Protein AF-0000000081570682 (afdb_homodimer)

Structure (mmCIF, N/CA/C/O backbone):
data_AF-0000000081570682-model_v1
#
loop_
_entity.id
_entity.type
_entity.pdbx_description
1 polymer 'Large ribosomal subunit protein uL4m'
#
loop_
_atom_site.group_PDB
_atom_site.id
_atom_site.type_symbol
_atom_site.label_atom_id
_atom_site.label_alt_id
_atom_site.label_comp_id
_atom_site.label_asym_id
_atom_site.label_entity_id
_atom_site.label_seq_id
_atom_site.pdbx_PDB_ins_code
_atom_site.Cartn_x
_atom_site.Cartn_y
_atom_site.Cartn_z
_atom_site.occupancy
_atom_site.B_iso_or_equiv
_atom_site.auth_seq_id
_atom_site.auth_comp_id
_atom_site.auth_asym_id
_atom_site.auth_atom_id
_atom_site.pdbx_PDB_model_num
ATOM 1 N N . MET A 1 1 ? -13.727 7.586 -4.469 1 75.88 1 MET A N 1
ATOM 2 C CA . MET A 1 1 ? -13.086 6.809 -3.408 1 75.88 1 MET A CA 1
ATOM 3 C C . MET A 1 1 ? -12.898 5.359 -3.838 1 75.88 1 MET A C 1
ATOM 5 O O . MET A 1 1 ? -13.797 4.762 -4.438 1 75.88 1 MET A O 1
ATOM 9 N N . SER A 1 2 ? -11.609 4.938 -3.736 1 90.25 2 SER A N 1
ATOM 10 C CA . SER A 1 2 ? -11.328 3.535 -4.027 1 90.25 2 SER A CA 1
ATOM 11 C C . SER A 1 2 ? -10.945 2.777 -2.76 1 90.25 2 SER A C 1
ATOM 13 O O . SER A 1 2 ? -10.727 3.383 -1.708 1 90.25 2 SER A O 1
ATOM 15 N N . ASN A 1 3 ? -11.141 1.385 -2.809 1 93.25 3 ASN A N 1
ATOM 16 C CA . ASN A 1 3 ? -10.758 0.533 -1.688 1 93.25 3 ASN A CA 1
ATOM 17 C C . ASN A 1 3 ? -9.758 -0.536 -2.115 1 93.25 3 ASN A C 1
ATOM 19 O O . ASN A 1 3 ? -9.828 -1.048 -3.234 1 93.25 3 ASN A O 1
ATOM 23 N N . ILE A 1 4 ? -8.883 -0.739 -1.208 1 96.88 4 ILE A N 1
ATOM 24 C CA . ILE A 1 4 ? -8.023 -1.911 -1.312 1 96.88 4 ILE A CA 1
ATOM 25 C C . ILE A 1 4 ? -8.398 -2.924 -0.232 1 96.88 4 ILE A C 1
ATOM 27 O O . ILE A 1 4 ? -8.312 -2.627 0.962 1 96.88 4 ILE A O 1
ATOM 31 N N . GLN A 1 5 ? -8.852 -4.078 -0.673 1 97.5 5 GLN A N 1
ATOM 32 C CA . GLN A 1 5 ? -9.133 -5.164 0.261 1 97.5 5 GLN A CA 1
ATOM 33 C C . GLN A 1 5 ? -7.848 -5.891 0.657 1 97.5 5 GLN A C 1
ATOM 35 O O . GLN A 1 5 ? -7.035 -6.242 -0.203 1 97.5 5 GLN A O 1
ATOM 40 N N . LEU A 1 6 ? -7.621 -6.039 1.95 1 98.19 6 LEU A N 1
ATOM 41 C CA . LEU A 1 6 ? -6.441 -6.723 2.477 1 98.19 6 LEU A CA 1
ATOM 42 C C . LEU A 1 6 ? -6.84 -7.988 3.229 1 98.19 6 LEU A C 1
ATOM 44 O O . LEU A 1 6 ? -7.684 -7.941 4.129 1 98.19 6 LEU A O 1
ATOM 48 N N . MET A 1 7 ? -6.273 -9.062 2.807 1 98.19 7 MET A N 1
ATOM 49 C CA . MET A 1 7 ? -6.508 -10.328 3.49 1 98.19 7 MET A CA 1
ATOM 50 C C . MET A 1 7 ? -5.188 -11 3.859 1 98.19 7 MET A C 1
ATOM 52 O O . MET A 1 7 ? -4.238 -10.984 3.072 1 98.19 7 MET A O 1
ATOM 56 N N . VAL A 1 8 ? -5.148 -11.633 5.066 1 98.56 8 VAL A N 1
ATOM 57 C CA . VAL A 1 8 ? -3.971 -12.367 5.523 1 98.56 8 VAL A CA 1
ATOM 58 C C . VAL A 1 8 ? -4.359 -13.805 5.852 1 98.56 8 VAL A C 1
ATOM 60 O O . VAL A 1 8 ? -5.316 -14.047 6.59 1 98.56 8 VAL A O 1
ATOM 63 N N . PHE A 1 9 ? -3.594 -14.711 5.27 1 98.31 9 PHE A N 1
ATOM 64 C CA . PHE A 1 9 ? -3.789 -16.141 5.52 1 98.31 9 PHE A CA 1
ATOM 65 C C . PHE A 1 9 ? -2.533 -16.75 6.121 1 98.31 9 PHE A C 1
ATOM 67 O O . PHE A 1 9 ? -1.443 -16.188 6.016 1 98.31 9 PHE A O 1
ATOM 74 N N . GLU A 1 10 ? -2.717 -17.859 6.758 1 98.31 10 GLU A N 1
ATOM 75 C CA . GLU A 1 10 ? -1.558 -18.562 7.305 1 98.31 10 GLU A CA 1
ATOM 76 C C . GLU A 1 10 ? -0.524 -18.844 6.215 1 98.31 10 GLU A C 1
ATOM 78 O O . GLU A 1 10 ? 0.672 -18.641 6.418 1 98.31 10 GLU A O 1
ATOM 83 N N . ASP A 1 11 ? -1 -19.344 5.145 1 98.25 11 ASP A N 1
ATOM 84 C CA . ASP A 1 11 ? -0.179 -19.578 3.961 1 98.25 11 ASP A CA 1
ATOM 85 C C . ASP A 1 11 ? -1.001 -19.406 2.684 1 98.25 11 ASP A C 1
ATOM 87 O O . ASP A 1 11 ? -2.215 -19.203 2.742 1 98.25 11 ASP A O 1
ATOM 91 N N . LEU A 1 12 ? -0.323 -19.547 1.497 1 98.5 12 LEU A N 1
ATOM 92 C CA . LEU A 1 12 ? -0.994 -19.438 0.206 1 98.5 12 LEU A CA 1
ATOM 93 C C . LEU A 1 12 ? -0.838 -20.719 -0.603 1 98.5 12 LEU A C 1
ATOM 95 O O . LEU A 1 12 ? -0.718 -20.672 -1.829 1 98.5 12 LEU A O 1
ATOM 99 N N . GLU A 1 13 ? -0.846 -21.719 0.076 1 97.94 13 GLU A N 1
ATOM 100 C CA . GLU A 1 13 ? -0.697 -23.016 -0.595 1 97.94 13 GLU A CA 1
ATOM 101 C C . GLU A 1 13 ? -1.915 -23.328 -1.458 1 97.94 13 GLU A C 1
ATOM 103 O O . GLU A 1 13 ? -3.047 -23.016 -1.083 1 97.94 13 GLU A O 1
ATOM 108 N N . VAL A 1 14 ? -1.638 -23.984 -2.576 1 98.25 14 VAL A N 1
ATOM 109 C CA . VAL A 1 14 ? -2.684 -24.5 -3.459 1 98.25 14 VAL A CA 1
ATOM 110 C C . VAL A 1 14 ? -2.51 -26 -3.652 1 98.25 14 VAL A C 1
ATOM 112 O O . VAL A 1 14 ? -1.399 -26.531 -3.541 1 98.25 14 VAL A O 1
ATOM 115 N N . PRO A 1 15 ? -3.654 -26.656 -3.957 1 97.81 15 PRO A N 1
ATOM 116 C CA . PRO A 1 15 ? -3.576 -28.109 -4.047 1 97.81 15 PRO A CA 1
ATOM 117 C C . PRO A 1 15 ? -2.793 -28.594 -5.27 1 97.81 15 PRO A C 1
ATOM 119 O O . PRO A 1 15 ? -2.244 -29.688 -5.266 1 97.81 15 PRO A O 1
ATOM 122 N N . SER A 1 16 ? -2.801 -27.844 -6.34 1 98.31 16 SER A N 1
ATOM 123 C CA . SER A 1 16 ? -2.076 -28.141 -7.566 1 98.31 16 SER A CA 1
ATOM 124 C C . SER A 1 16 ? -1.79 -26.875 -8.367 1 98.31 16 SER A C 1
ATOM 126 O O . SER A 1 16 ? -2.205 -25.781 -7.98 1 98.31 16 SER A O 1
ATOM 128 N N . HIS A 1 17 ? -1.05 -27.062 -9.492 1 98.25 17 HIS A N 1
ATOM 129 C CA . HIS A 1 17 ? -0.645 -25.938 -10.328 1 98.25 17 HIS A CA 1
ATOM 130 C C . HIS A 1 17 ? -1.761 -25.531 -11.289 1 98.25 17 HIS A C 1
ATOM 132 O O . HIS A 1 17 ? -1.547 -24.719 -12.188 1 98.25 17 HIS A O 1
ATOM 138 N N . LYS A 1 18 ? -2.904 -26.047 -11.047 1 98.31 18 LYS A N 1
ATOM 139 C CA . LYS A 1 18 ? -4.02 -25.781 -11.953 1 98.31 18 LYS A CA 1
ATOM 140 C C . LYS A 1 18 ? -4.551 -24.359 -11.75 1 98.31 18 LYS A C 1
ATOM 142 O O . LYS A 1 18 ? -4.848 -23.969 -10.617 1 98.31 18 LYS A O 1
ATOM 147 N N . THR A 1 19 ? -4.785 -23.672 -12.883 1 98.31 19 THR A N 1
ATOM 148 C CA . THR A 1 19 ? -5.254 -22.281 -12.852 1 98.31 19 THR A CA 1
ATOM 149 C C . THR A 1 19 ? -6.656 -22.203 -12.25 1 98.31 19 THR A C 1
ATOM 151 O O . THR A 1 19 ? -7.016 -21.188 -11.641 1 98.31 19 THR A O 1
ATOM 154 N N . LYS A 1 20 ? -7.391 -23.266 -12.328 1 98.19 20 LYS A N 1
ATOM 155 C CA . LYS A 1 20 ? -8.758 -23.266 -11.82 1 98.19 20 LYS A CA 1
ATOM 156 C C . LYS A 1 20 ? -8.789 -23.031 -10.312 1 98.19 20 LYS A C 1
ATOM 158 O O . LYS A 1 20 ? -9.75 -22.453 -9.789 1 98.19 20 LYS A O 1
ATOM 163 N N . ASN A 1 21 ? -7.746 -23.547 -9.562 1 98.06 21 ASN A N 1
ATOM 164 C CA . ASN A 1 21 ? -7.656 -23.312 -8.125 1 98.06 21 ASN A CA 1
ATOM 165 C C . ASN A 1 21 ? -7.648 -21.812 -7.801 1 98.06 21 ASN A C 1
ATOM 167 O O . ASN A 1 21 ? -8.289 -21.391 -6.844 1 98.06 21 ASN A O 1
ATOM 171 N N . ILE A 1 22 ? -6.977 -21.016 -8.641 1 98.56 22 ILE A N 1
ATOM 172 C CA . ILE A 1 22 ? -6.871 -19.578 -8.438 1 98.56 22 ILE A CA 1
ATOM 173 C C . ILE A 1 22 ? -8.172 -18.891 -8.867 1 98.56 22 ILE A C 1
ATOM 175 O O . ILE A 1 22 ? -8.711 -18.062 -8.141 1 98.56 22 ILE A O 1
ATOM 179 N N . VAL A 1 23 ? -8.688 -19.297 -9.992 1 98.19 23 VAL A N 1
ATOM 180 C CA . VAL A 1 23 ? -9.914 -18.703 -10.523 1 98.19 23 VAL A CA 1
ATOM 181 C C . VAL A 1 23 ? -11.062 -18.906 -9.539 1 98.19 23 VAL A C 1
ATOM 183 O O . VAL A 1 23 ? -11.82 -17.984 -9.258 1 98.19 23 VAL A O 1
ATOM 186 N N . ASN A 1 24 ? -11.133 -20.141 -9.008 1 97.62 24 ASN A N 1
ATOM 187 C CA . ASN A 1 24 ? -12.164 -20.438 -8.023 1 97.62 24 ASN A CA 1
ATOM 188 C C . ASN A 1 24 ? -12.023 -19.547 -6.781 1 97.62 24 ASN A C 1
ATOM 190 O O . ASN A 1 24 ? -13.016 -19.078 -6.238 1 97.62 24 ASN A O 1
ATOM 194 N N . TYR A 1 25 ? -10.828 -19.359 -6.289 1 97.44 25 TYR A N 1
ATOM 195 C CA . TYR A 1 25 ? -10.555 -18.516 -5.133 1 97.44 25 TYR A CA 1
ATOM 196 C C . TYR A 1 25 ? -10.992 -17.078 -5.395 1 97.44 25 TYR A C 1
ATOM 198 O O . TYR A 1 25 ? -11.703 -16.469 -4.586 1 97.44 25 TYR A O 1
ATOM 206 N N . VAL A 1 26 ? -10.609 -16.516 -6.578 1 97.62 26 VAL A N 1
ATOM 207 C CA . VAL A 1 26 ? -10.93 -15.133 -6.941 1 97.62 26 VAL A CA 1
ATOM 208 C C . VAL A 1 26 ? -12.438 -14.945 -7.008 1 97.62 26 VAL A C 1
ATOM 210 O O . VAL A 1 26 ? -12.969 -13.938 -6.531 1 97.62 26 VAL A O 1
ATOM 213 N N . ASN A 1 27 ? -13.102 -15.961 -7.527 1 96.81 27 ASN A N 1
ATOM 214 C CA . ASN A 1 27 ? -14.555 -15.898 -7.68 1 96.81 27 ASN A CA 1
ATOM 215 C C . ASN A 1 27 ? -15.258 -15.82 -6.328 1 96.81 27 ASN A C 1
ATOM 217 O O . ASN A 1 27 ? -16.406 -15.383 -6.246 1 96.81 27 ASN A O 1
ATOM 221 N N . GLN A 1 28 ? -14.594 -16.234 -5.289 1 96 28 GLN A N 1
ATOM 222 C CA . GLN A 1 28 ? -15.172 -16.203 -3.947 1 96 28 GLN A CA 1
ATOM 223 C C . GLN A 1 28 ? -14.953 -14.852 -3.279 1 96 28 GLN A C 1
ATOM 225 O O . GLN A 1 28 ? -15.586 -14.555 -2.264 1 96 28 GLN A O 1
ATOM 230 N N . LEU A 1 29 ? -14.07 -14.102 -3.811 1 94.44 29 LEU A N 1
ATOM 231 C CA . LEU A 1 29 ? -13.781 -12.797 -3.232 1 94.44 29 LEU A CA 1
ATOM 232 C C . LEU A 1 29 ? -14.758 -11.742 -3.752 1 94.44 29 LEU A C 1
ATOM 234 O O . LEU A 1 29 ? -15.141 -11.773 -4.926 1 94.44 29 LEU A O 1
ATOM 238 N N . GLU A 1 30 ? -15.164 -10.938 -2.908 1 90.25 30 GLU A N 1
ATOM 239 C CA . GLU A 1 30 ? -16.062 -9.859 -3.311 1 90.25 30 GLU A CA 1
ATOM 240 C C . GLU A 1 30 ? -15.312 -8.75 -4.039 1 90.25 30 GLU A C 1
ATOM 242 O O . GLU A 1 30 ? -14.414 -8.133 -3.475 1 90.25 30 GLU A O 1
ATOM 247 N N . ASN A 1 31 ? -15.68 -8.562 -5.379 1 89.12 31 ASN A N 1
ATOM 248 C CA . ASN A 1 31 ? -15.266 -7.402 -6.156 1 89.12 31 ASN A CA 1
ATOM 249 C C . ASN A 1 31 ? -13.758 -7.402 -6.406 1 89.12 31 ASN A C 1
ATOM 251 O O . ASN A 1 31 ? -13.133 -6.344 -6.441 1 89.12 31 ASN A O 1
ATOM 255 N N . ALA A 1 32 ? -13.195 -8.57 -6.438 1 94.56 32 ALA A N 1
ATOM 256 C CA . ALA A 1 32 ? -11.773 -8.656 -6.77 1 94.56 32 ALA A CA 1
ATOM 257 C C . ALA A 1 32 ? -11.562 -8.586 -8.273 1 94.56 32 ALA A C 1
ATOM 259 O O . ALA A 1 32 ? -11.945 -9.508 -9.008 1 94.56 32 ALA A O 1
ATOM 260 N N . LYS A 1 33 ? -10.969 -7.516 -8.812 1 96.19 33 LYS A N 1
ATOM 261 C CA . LYS A 1 33 ? -10.719 -7.34 -10.242 1 96.19 33 LYS A CA 1
ATOM 262 C C . LYS A 1 33 ? -9.242 -7.5 -10.562 1 96.19 33 LYS A C 1
ATOM 264 O O . LYS A 1 33 ? -8.883 -8.031 -11.617 1 96.19 33 LYS A O 1
ATOM 269 N N . LYS A 1 34 ? -8.398 -6.969 -9.742 1 98.12 34 LYS A N 1
ATOM 270 C CA . LYS A 1 34 ? -6.945 -7.082 -9.812 1 98.12 34 LYS A CA 1
ATOM 271 C C . LYS A 1 34 ? -6.367 -7.57 -8.492 1 98.12 34 LYS A C 1
ATOM 273 O O . LYS A 1 34 ? -6.324 -6.82 -7.512 1 98.12 34 LYS A O 1
ATOM 278 N N . LEU A 1 35 ? -5.898 -8.859 -8.461 1 98.75 35 LEU A N 1
ATOM 279 C CA . LEU A 1 35 ? -5.469 -9.531 -7.242 1 98.75 35 LEU A CA 1
ATOM 280 C C . LEU A 1 35 ? -3.947 -9.609 -7.172 1 98.75 35 LEU A C 1
ATOM 282 O O . LEU A 1 35 ? -3.303 -10.055 -8.125 1 98.75 35 LEU A O 1
ATOM 286 N N . LEU A 1 36 ? -3.381 -9.117 -6.164 1 98.88 36 LEU A N 1
ATOM 287 C CA . LEU A 1 36 ? -1.966 -9.305 -5.859 1 98.88 36 LEU A CA 1
ATOM 288 C C . LEU A 1 36 ? -1.781 -10.289 -4.711 1 98.88 36 LEU A C 1
ATOM 290 O O . LEU A 1 36 ? -2.273 -10.062 -3.605 1 98.88 36 LEU A O 1
ATOM 294 N N . LEU A 1 37 ? -1.182 -11.422 -4.969 1 98.94 37 LEU A N 1
ATOM 295 C CA . LEU A 1 37 ? -0.789 -12.406 -3.969 1 98.94 37 LEU A CA 1
ATOM 296 C C . LEU A 1 37 ? 0.653 -12.188 -3.523 1 98.94 37 LEU A C 1
ATOM 298 O O . LEU A 1 37 ? 1.555 -12.07 -4.355 1 98.94 37 LEU A O 1
ATOM 302 N N . VAL A 1 38 ? 0.887 -12.055 -2.252 1 98.88 38 VAL A N 1
ATOM 303 C CA . VAL A 1 38 ? 2.223 -11.828 -1.71 1 98.88 38 VAL A CA 1
ATOM 304 C C . VAL A 1 38 ? 2.572 -12.945 -0.725 1 98.88 38 VAL A C 1
ATOM 306 O O . VAL A 1 38 ? 1.896 -13.117 0.291 1 98.88 38 VAL A O 1
ATOM 309 N N . ASP A 1 39 ? 3.516 -13.688 -0.985 1 98.62 39 ASP A N 1
ATOM 310 C CA . ASP A 1 39 ? 3.986 -14.797 -0.168 1 98.62 39 ASP A CA 1
ATOM 311 C C . ASP A 1 39 ? 5.383 -14.523 0.387 1 98.62 39 ASP A C 1
ATOM 313 O O . ASP A 1 39 ? 5.938 -13.445 0.175 1 98.62 39 ASP A O 1
ATOM 317 N N . GLY A 1 40 ? 5.793 -15.422 1.288 1 97 40 GLY A N 1
ATOM 318 C CA . GLY A 1 40 ? 7.152 -15.32 1.803 1 97 40 GLY A CA 1
ATOM 319 C C . GLY A 1 40 ? 8.211 -15.469 0.726 1 97 40 GLY A C 1
ATOM 320 O O . GLY A 1 40 ? 7.965 -15.141 -0.438 1 97 40 GLY A O 1
ATOM 321 N N . ASP A 1 41 ? 9.43 -15.773 1.12 1 93.81 41 ASP A N 1
ATOM 322 C CA . ASP A 1 41 ? 10.555 -16.031 0.218 1 93.81 41 ASP A CA 1
ATOM 323 C C . ASP A 1 41 ? 11.219 -17.359 0.529 1 93.81 41 ASP A C 1
ATOM 325 O O . ASP A 1 41 ? 11.688 -17.578 1.649 1 93.81 41 ASP A O 1
ATOM 329 N N . PRO A 1 42 ? 11.266 -18.297 -0.54 1 95.12 42 PRO A N 1
ATOM 330 C CA . PRO A 1 42 ? 10.742 -18.203 -1.905 1 95.12 42 PRO A CA 1
ATOM 331 C C . PRO A 1 42 ? 9.234 -18.391 -1.977 1 95.12 42 PRO A C 1
ATOM 333 O O . PRO A 1 42 ? 8.625 -18.906 -1.036 1 95.12 42 PRO A O 1
ATOM 336 N N . ILE A 1 43 ? 8.633 -18.016 -3.057 1 97 43 ILE A N 1
ATOM 337 C CA . ILE A 1 43 ? 7.219 -18.266 -3.33 1 97 43 ILE A CA 1
ATOM 338 C C . ILE A 1 43 ? 6.992 -19.75 -3.611 1 97 43 ILE A C 1
ATOM 340 O O . ILE A 1 43 ? 7.828 -20.406 -4.234 1 97 43 ILE A O 1
ATOM 344 N N . ASN A 1 44 ? 5.875 -20.156 -3.227 1 96.62 44 ASN A N 1
ATOM 345 C CA . ASN A 1 44 ? 5.5 -21.531 -3.535 1 96.62 44 ASN A CA 1
ATOM 346 C C . ASN A 1 44 ? 5.434 -21.781 -5.039 1 96.62 44 ASN A C 1
ATOM 348 O O . ASN A 1 44 ? 4.812 -21 -5.77 1 96.62 44 ASN A O 1
ATOM 352 N N . GLU A 1 45 ? 6.07 -22.859 -5.512 1 97.06 45 GLU A N 1
ATOM 353 C CA . GLU A 1 45 ? 6.156 -23.141 -6.941 1 97.06 45 GLU A CA 1
ATOM 354 C C . GLU A 1 45 ? 4.777 -23.422 -7.535 1 97.06 45 GLU A C 1
ATOM 356 O O . GLU A 1 45 ? 4.477 -22.969 -8.648 1 97.06 45 GLU A O 1
ATOM 361 N N . LYS A 1 46 ? 3.953 -24.234 -6.914 1 98.25 46 LYS A N 1
ATOM 362 C CA . LYS A 1 46 ? 2.605 -24.516 -7.402 1 98.25 46 LYS A CA 1
ATOM 363 C C . LYS A 1 46 ? 1.802 -23.219 -7.562 1 98.25 46 LYS A C 1
ATOM 365 O O . LYS A 1 46 ? 1.074 -23.062 -8.539 1 98.25 46 LYS A O 1
ATOM 370 N N . LEU A 1 47 ? 1.962 -22.344 -6.629 1 98.75 47 LEU A N 1
ATOM 371 C CA . LEU A 1 47 ? 1.265 -21.062 -6.668 1 98.75 47 LEU A CA 1
ATOM 372 C C . LEU A 1 47 ? 1.712 -20.25 -7.867 1 98.75 47 LEU A C 1
ATOM 374 O O . LEU A 1 47 ? 0.88 -19.688 -8.586 1 98.75 47 LEU A O 1
ATOM 378 N N . LYS A 1 48 ? 2.99 -20.188 -7.996 1 98.38 48 LYS A N 1
ATOM 379 C CA . LYS A 1 48 ? 3.561 -19.438 -9.109 1 98.38 48 LYS A CA 1
ATOM 380 C C . LYS A 1 48 ? 3.012 -19.938 -10.445 1 98.38 48 LYS A C 1
ATOM 382 O O . LYS A 1 48 ? 2.559 -19.141 -11.273 1 98.38 48 LYS A O 1
ATOM 387 N N . LEU A 1 49 ? 2.979 -21.156 -10.594 1 98.25 49 LEU A N 1
ATOM 388 C CA . LEU A 1 49 ? 2.525 -21.766 -11.844 1 98.25 49 LEU A CA 1
ATOM 389 C C . LEU A 1 49 ? 1.022 -21.578 -12.023 1 98.25 49 LEU A C 1
ATOM 391 O O . LEU A 1 49 ? 0.553 -21.328 -13.133 1 98.25 49 LEU A O 1
ATOM 395 N N . ALA A 1 50 ? 0.328 -21.688 -10.984 1 98.62 50 ALA A N 1
ATOM 396 C CA . ALA A 1 50 ? -1.129 -21.594 -11.039 1 98.62 50 ALA A CA 1
ATOM 397 C C . ALA A 1 50 ? -1.578 -20.188 -11.367 1 98.62 50 ALA A C 1
ATOM 399 O O . ALA A 1 50 ? -2.729 -19.969 -11.758 1 98.62 50 ALA A O 1
ATOM 400 N N . THR A 1 51 ? -0.669 -19.203 -11.242 1 98.75 51 THR A N 1
ATOM 401 C CA . THR A 1 51 ? -1.057 -17.797 -11.422 1 98.75 51 THR A CA 1
ATOM 402 C C . THR A 1 51 ? -0.435 -17.234 -12.695 1 98.75 51 THR A C 1
ATOM 404 O O . THR A 1 51 ? -0.831 -16.156 -13.156 1 98.75 51 THR A O 1
ATOM 407 N N . GLN A 1 52 ? 0.528 -17.828 -13.273 1 97.25 52 GLN A N 1
ATOM 408 C CA . GLN A 1 52 ? 1.427 -17.312 -14.305 1 97.25 52 GLN A CA 1
ATOM 409 C C . GLN A 1 52 ? 0.647 -16.812 -15.516 1 97.25 52 GLN A C 1
ATOM 411 O O . GLN A 1 52 ? 0.999 -15.797 -16.109 1 97.25 52 GLN A O 1
ATOM 416 N N . ASN A 1 53 ? -0.438 -17.281 -15.836 1 95.56 53 ASN A N 1
ATOM 417 C CA . ASN A 1 53 ? -1.129 -16.906 -17.062 1 95.56 53 ASN A CA 1
ATOM 418 C C . ASN A 1 53 ? -2.473 -16.25 -16.781 1 95.56 53 ASN A C 1
ATOM 420 O O . ASN A 1 53 ? -3.295 -16.078 -17.688 1 95.56 53 ASN A O 1
ATOM 424 N N . ILE A 1 54 ? -2.729 -15.938 -15.617 1 98.38 54 ILE A N 1
ATOM 425 C CA . ILE A 1 54 ? -3.969 -15.25 -15.281 1 98.38 54 ILE A CA 1
ATOM 426 C C . ILE A 1 54 ? -3.73 -13.742 -15.242 1 98.38 54 ILE A C 1
ATOM 428 O O . ILE A 1 54 ? -3.059 -13.234 -14.344 1 98.38 54 ILE A O 1
ATOM 432 N N . HIS A 1 55 ? -4.273 -13 -16.094 1 97.62 55 HIS A N 1
ATOM 433 C CA . HIS A 1 55 ? -3.914 -11.609 -16.359 1 97.62 55 HIS A CA 1
ATOM 434 C C . HIS A 1 55 ? -4.312 -10.711 -15.195 1 97.62 55 HIS A C 1
ATOM 436 O O . HIS A 1 55 ? -3.744 -9.625 -15.023 1 97.62 55 HIS A O 1
ATOM 442 N N . TYR A 1 56 ? -5.328 -11.109 -14.43 1 98.44 56 TYR A N 1
ATOM 443 C CA . TYR A 1 56 ? -5.809 -10.242 -13.359 1 98.44 56 TYR A CA 1
ATOM 444 C C . TYR A 1 56 ? -5.234 -10.664 -12.016 1 98.44 56 TYR A C 1
ATOM 446 O O . TYR A 1 56 ? -5.664 -10.172 -10.969 1 98.44 56 TYR A O 1
ATOM 454 N N . VAL A 1 57 ? -4.281 -11.609 -12.047 1 98.81 57 VAL A N 1
ATOM 455 C CA . VAL A 1 57 ? -3.639 -12.07 -10.82 1 98.81 57 VAL A CA 1
ATOM 456 C C . VAL A 1 57 ? -2.123 -11.938 -10.953 1 98.81 57 VAL A C 1
ATOM 458 O O . VAL A 1 57 ? -1.536 -12.398 -11.938 1 98.81 57 VAL A O 1
ATOM 461 N N . ASN A 1 58 ? -1.497 -11.312 -9.984 1 98.56 58 ASN A N 1
ATOM 462 C CA . ASN A 1 58 ? -0.047 -11.25 -9.844 1 98.56 58 ASN A CA 1
ATOM 463 C C . ASN A 1 58 ? 0.411 -11.883 -8.523 1 98.56 58 ASN A C 1
ATOM 465 O O . ASN A 1 58 ? -0.328 -11.867 -7.539 1 98.56 58 ASN A O 1
ATOM 469 N N . VAL A 1 59 ? 1.556 -12.469 -8.539 1 98.69 59 VAL A N 1
ATOM 470 C CA . VAL A 1 59 ? 2.148 -13.023 -7.324 1 98.69 59 VAL A CA 1
ATOM 471 C C . VAL A 1 59 ? 3.578 -12.508 -7.168 1 98.69 59 VAL A C 1
ATOM 473 O O . VAL A 1 59 ? 4.328 -12.438 -8.141 1 98.69 59 VAL A O 1
ATOM 476 N N . LEU A 1 60 ? 3.932 -12.094 -5.988 1 97.88 60 LEU A N 1
ATOM 477 C CA . LEU A 1 60 ? 5.281 -11.633 -5.691 1 97.88 60 LEU A CA 1
ATOM 478 C C . LEU A 1 60 ? 5.746 -12.141 -4.332 1 97.88 60 LEU A C 1
ATOM 480 O O . LEU A 1 60 ? 4.926 -12.383 -3.441 1 97.88 60 LEU A O 1
ATOM 484 N N . PRO A 1 61 ? 7.086 -12.336 -4.215 1 98.5 61 PRO A N 1
ATOM 485 C CA . PRO A 1 61 ? 7.605 -12.484 -2.852 1 98.5 61 PRO A CA 1
ATOM 486 C C . PRO A 1 61 ? 7.523 -11.188 -2.047 1 98.5 61 PRO A C 1
ATOM 488 O O . PRO A 1 61 ? 7.465 -10.102 -2.623 1 98.5 61 PRO A O 1
ATOM 491 N N . SER A 1 62 ? 7.551 -11.32 -0.727 1 98.19 62 SER A N 1
ATOM 492 C CA . SER A 1 62 ? 7.406 -10.172 0.16 1 98.19 62 SER A CA 1
ATOM 493 C C . SER A 1 62 ? 8.422 -9.086 -0.171 1 98.19 62 SER A C 1
ATOM 495 O O . SER A 1 62 ? 8.117 -7.895 -0.087 1 98.19 62 SER A O 1
ATOM 497 N N . ILE A 1 63 ? 9.609 -9.477 -0.58 1 97.06 63 ILE A N 1
ATOM 498 C CA . ILE A 1 63 ? 10.695 -8.531 -0.831 1 97.06 63 ILE A CA 1
ATOM 499 C C . ILE A 1 63 ? 10.375 -7.684 -2.057 1 97.06 63 ILE A C 1
ATOM 501 O O . ILE A 1 63 ? 10.914 -6.586 -2.219 1 97.06 63 ILE A O 1
ATOM 505 N N . GLY A 1 64 ? 9.547 -8.109 -2.895 1 97.38 64 GLY A N 1
ATOM 506 C CA . GLY A 1 64 ? 9.219 -7.426 -4.133 1 97.38 64 GLY A CA 1
ATOM 507 C C . GLY A 1 64 ? 8.023 -6.492 -3.996 1 97.38 64 GLY A C 1
ATOM 508 O O . GLY A 1 64 ? 7.723 -5.727 -4.914 1 97.38 64 GLY A O 1
ATOM 509 N N . LEU A 1 65 ? 7.34 -6.547 -2.863 1 98 65 LEU A N 1
ATOM 510 C CA . LEU A 1 65 ? 6.172 -5.699 -2.668 1 98 65 LEU A CA 1
ATOM 511 C C . LEU A 1 65 ? 6.574 -4.23 -2.564 1 98 65 LEU A C 1
ATOM 513 O O . LEU A 1 65 ? 7.551 -3.898 -1.885 1 98 65 LEU A O 1
ATOM 517 N N . ASN A 1 66 ? 5.852 -3.389 -3.252 1 97 66 ASN A N 1
ATOM 518 C CA . ASN A 1 66 ? 6.129 -1.956 -3.223 1 97 66 ASN A CA 1
ATOM 519 C C . ASN A 1 66 ? 4.848 -1.136 -3.355 1 97 66 ASN A C 1
ATOM 521 O O . ASN A 1 66 ? 3.77 -1.69 -3.578 1 97 66 ASN A O 1
ATOM 525 N N . VAL A 1 67 ? 5.008 0.189 -3.193 1 97.69 67 VAL A N 1
ATOM 526 C CA . VAL A 1 67 ? 3.873 1.108 -3.182 1 97.69 67 VAL A CA 1
ATOM 527 C C . VAL A 1 67 ? 3.102 0.996 -4.492 1 97.69 67 VAL A C 1
ATOM 529 O O . VAL A 1 67 ? 1.872 0.901 -4.492 1 97.69 67 VAL A O 1
ATOM 532 N N . TYR A 1 68 ? 3.779 0.916 -5.562 1 96.38 68 TYR A N 1
ATOM 533 C CA . TYR A 1 68 ? 3.174 0.906 -6.891 1 96.38 68 TYR A CA 1
ATOM 534 C C . TYR A 1 68 ? 2.311 -0.334 -7.086 1 96.38 68 TYR A C 1
ATOM 536 O O . TYR A 1 68 ? 1.158 -0.234 -7.516 1 96.38 68 TYR A O 1
ATOM 544 N N . SER A 1 69 ? 2.891 -1.488 -6.754 1 97.31 69 SER A N 1
ATOM 545 C CA . SER A 1 69 ? 2.115 -2.713 -6.93 1 97.31 69 SER A CA 1
ATOM 546 C C . SER A 1 69 ? 0.878 -2.715 -6.035 1 97.31 69 SER A C 1
ATOM 548 O O . SER A 1 69 ? -0.171 -3.234 -6.422 1 97.31 69 SER A O 1
ATOM 550 N N . ILE A 1 70 ? 0.978 -2.164 -4.828 1 98.31 70 ILE A N 1
ATOM 551 C CA . ILE A 1 70 ? -0.176 -2.098 -3.938 1 98.31 70 ILE A CA 1
ATOM 552 C C . ILE A 1 70 ? -1.264 -1.231 -4.57 1 98.31 70 ILE A C 1
ATOM 554 O O . ILE A 1 70 ? -2.426 -1.639 -4.641 1 98.31 70 ILE A O 1
ATOM 558 N N . LEU A 1 71 ? -0.874 -0.024 -5.105 1 97.12 71 LEU A N 1
ATOM 559 C CA . LEU A 1 71 ? -1.843 0.955 -5.586 1 97.12 71 LEU A CA 1
ATOM 560 C C . LEU A 1 71 ? -2.463 0.502 -6.902 1 97.12 71 LEU A C 1
ATOM 562 O O . LEU A 1 71 ? -3.541 0.967 -7.277 1 97.12 71 LEU A O 1
ATOM 566 N N . LEU A 1 72 ? -1.872 -0.429 -7.617 1 96.38 72 LEU A N 1
ATOM 567 C CA . LEU A 1 72 ? -2.354 -0.916 -8.906 1 96.38 72 LEU A CA 1
ATOM 568 C C . LEU A 1 72 ? -3.383 -2.023 -8.719 1 96.38 72 LEU A C 1
ATOM 570 O O . LEU A 1 72 ? -4.035 -2.439 -9.68 1 96.38 72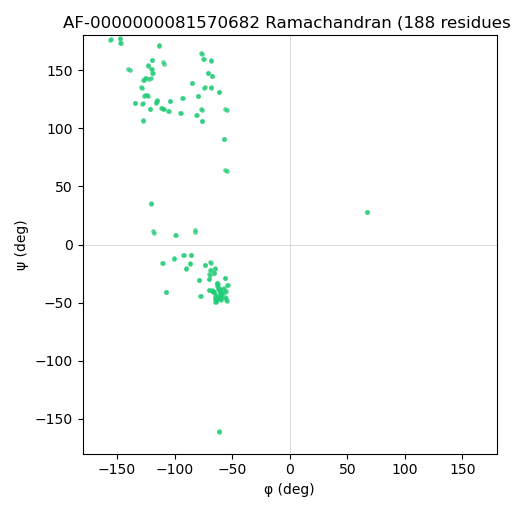 LEU A O 1
ATOM 574 N N . HIS A 1 73 ? -3.559 -2.486 -7.562 1 97.94 73 HIS A N 1
ATOM 575 C CA . HIS A 1 73 ? -4.461 -3.602 -7.301 1 97.94 73 HIS A CA 1
ATOM 576 C C . HIS A 1 73 ? -5.57 -3.199 -6.336 1 97.94 73 HIS A C 1
ATOM 578 O O . HIS A 1 73 ? -5.383 -2.309 -5.508 1 97.94 73 HIS A O 1
ATOM 584 N N . ASP A 1 74 ? -6.742 -3.854 -6.473 1 97.94 74 ASP A N 1
ATOM 585 C CA . ASP A 1 74 ? -7.848 -3.549 -5.57 1 97.94 74 ASP A CA 1
ATOM 586 C C . ASP A 1 74 ? -7.965 -4.598 -4.469 1 97.94 74 ASP A C 1
ATOM 588 O O . ASP A 1 74 ? -8.711 -4.414 -3.504 1 97.94 74 ASP A O 1
ATOM 592 N N . THR A 1 75 ? -7.23 -5.75 -4.621 1 98.56 75 THR A N 1
ATOM 593 C CA . THR A 1 75 ? -7.199 -6.801 -3.611 1 98.56 75 THR A CA 1
ATOM 594 C C . THR A 1 75 ? -5.77 -7.277 -3.369 1 98.56 75 THR A C 1
ATOM 596 O O . THR A 1 75 ? -5.066 -7.648 -4.312 1 98.56 75 THR A O 1
ATOM 599 N N . LEU A 1 76 ? -5.293 -7.203 -2.201 1 98.75 76 LEU A N 1
ATOM 600 C CA . LEU A 1 76 ? -4 -7.68 -1.72 1 98.75 76 LEU A CA 1
ATOM 601 C C . LEU A 1 76 ? -4.176 -8.859 -0.766 1 98.75 76 LEU A C 1
ATOM 603 O O . LEU A 1 76 ? -4.812 -8.727 0.281 1 98.75 76 LEU A O 1
ATOM 607 N N . VAL A 1 77 ? -3.66 -10.039 -1.106 1 98.81 77 VAL A N 1
ATOM 608 C CA . VAL A 1 77 ? -3.715 -11.242 -0.282 1 98.81 77 VAL A CA 1
ATOM 609 C C . VAL A 1 77 ? -2.299 -11.664 0.111 1 98.81 77 VAL A C 1
ATOM 611 O O . VAL A 1 77 ? -1.453 -11.898 -0.753 1 98.81 77 VAL A O 1
ATOM 614 N N . MET A 1 78 ? -2.059 -11.75 1.399 1 98.75 78 MET A N 1
ATOM 615 C CA . MET A 1 78 ? -0.708 -12.008 1.888 1 98.75 78 MET A CA 1
ATOM 616 C C . MET A 1 78 ? -0.689 -13.219 2.812 1 98.75 78 MET A C 1
ATOM 618 O O . MET A 1 78 ? -1.641 -13.453 3.564 1 98.75 78 MET A O 1
ATOM 622 N N . SER A 1 79 ? 0.389 -14.008 2.742 1 98.75 79 SER A N 1
ATOM 623 C CA . SER A 1 79 ? 0.635 -15 3.779 1 98.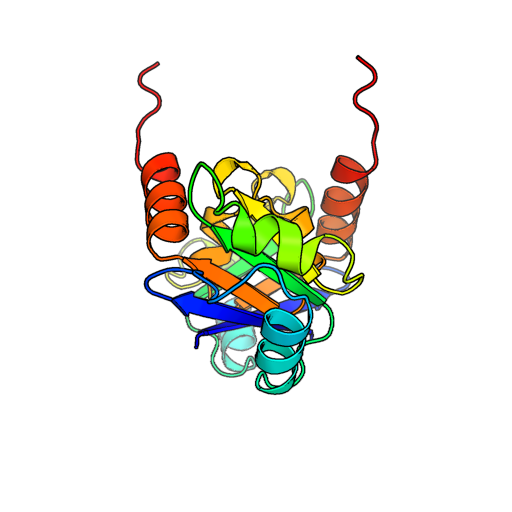75 79 SER A CA 1
ATOM 624 C C . SER A 1 79 ? 1.145 -14.352 5.062 1 98.75 79 SER A C 1
ATOM 626 O O . SER A 1 79 ? 1.677 -13.242 5.031 1 98.75 79 SER A O 1
ATOM 628 N N . ARG A 1 80 ? 1.008 -15.062 6.18 1 98.44 80 ARG A N 1
ATOM 629 C CA . ARG A 1 80 ? 1.548 -14.586 7.445 1 98.44 80 ARG A CA 1
ATOM 630 C C . ARG A 1 80 ? 3.061 -14.406 7.363 1 98.44 80 ARG A C 1
ATOM 632 O O . ARG A 1 80 ? 3.613 -13.461 7.934 1 98.44 80 ARG A O 1
ATOM 639 N N . ASP A 1 81 ? 3.67 -15.297 6.684 1 98.56 81 ASP A N 1
ATOM 640 C CA . ASP A 1 81 ? 5.113 -15.195 6.496 1 98.56 81 ASP A CA 1
ATOM 641 C C . ASP A 1 81 ? 5.488 -13.898 5.781 1 98.56 81 ASP A C 1
ATOM 643 O O . ASP A 1 81 ? 6.441 -13.219 6.168 1 98.56 81 ASP A O 1
ATOM 647 N N . ALA A 1 82 ? 4.723 -13.547 4.789 1 98.31 82 ALA A N 1
ATOM 648 C CA . ALA A 1 82 ? 4.973 -12.312 4.055 1 98.31 82 ALA A CA 1
ATOM 649 C C . ALA A 1 82 ? 4.816 -11.094 4.957 1 98.31 82 ALA A C 1
ATOM 651 O O . ALA A 1 82 ? 5.664 -10.195 4.949 1 98.31 82 ALA A O 1
ATOM 652 N N . VAL A 1 83 ? 3.775 -11.055 5.742 1 97.81 83 VAL A N 1
ATOM 653 C CA . VAL A 1 83 ? 3.516 -9.945 6.66 1 97.81 83 VAL A CA 1
ATOM 654 C C . VAL A 1 83 ? 4.672 -9.812 7.648 1 97.81 83 VAL A C 1
ATOM 656 O O . VAL A 1 83 ? 5.199 -8.719 7.852 1 97.81 83 VAL A O 1
ATOM 659 N N . ASN A 1 84 ? 5.074 -10.961 8.195 1 97.44 84 ASN A N 1
ATOM 660 C CA . ASN A 1 84 ? 6.148 -10.961 9.18 1 97.44 84 ASN A CA 1
ATOM 661 C C . ASN A 1 84 ? 7.445 -10.406 8.594 1 97.44 84 ASN A C 1
ATOM 663 O O . ASN A 1 84 ? 8.156 -9.641 9.25 1 97.44 84 ASN A O 1
ATOM 667 N N . ARG A 1 85 ? 7.715 -10.742 7.469 1 97 85 ARG A N 1
ATOM 668 C CA . ARG A 1 85 ? 8.938 -10.289 6.805 1 97 85 ARG A CA 1
ATOM 669 C C . ARG A 1 85 ? 8.898 -8.789 6.551 1 97 85 ARG A C 1
ATOM 671 O O . ARG A 1 85 ? 9.906 -8.102 6.691 1 97 85 ARG A O 1
ATOM 678 N N . ILE A 1 86 ? 7.75 -8.297 6.148 1 96.25 86 ILE A N 1
ATOM 679 C CA . ILE A 1 86 ? 7.594 -6.875 5.887 1 96.25 86 ILE A CA 1
ATOM 680 C C . ILE A 1 86 ? 7.781 -6.086 7.18 1 96.25 86 ILE A C 1
ATOM 682 O O . ILE A 1 86 ? 8.492 -5.078 7.203 1 96.25 86 ILE A O 1
ATOM 686 N N . VAL A 1 87 ? 7.207 -6.547 8.273 1 94.81 87 VAL A N 1
ATOM 687 C CA . VAL A 1 87 ? 7.266 -5.887 9.57 1 94.81 87 VAL A CA 1
ATOM 688 C C . VAL A 1 87 ? 8.695 -5.926 10.109 1 94.81 87 VAL A C 1
ATOM 690 O O . VAL A 1 87 ? 9.188 -4.934 10.656 1 94.81 87 VAL A O 1
ATOM 693 N N . GLU A 1 88 ? 9.383 -7.027 9.914 1 94.12 88 GLU A N 1
ATOM 694 C CA . GLU A 1 88 ? 10.75 -7.195 10.398 1 94.12 88 GLU A 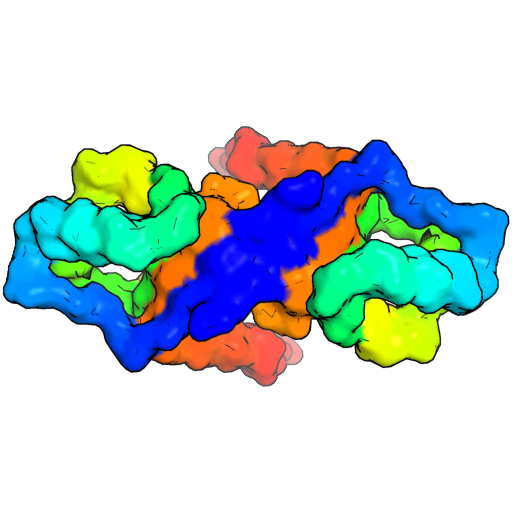CA 1
ATOM 695 C C . GLU A 1 88 ? 11.711 -6.25 9.688 1 94.12 88 GLU A C 1
ATOM 697 O O . GLU A 1 88 ? 12.641 -5.723 10.297 1 94.12 88 GLU A O 1
ATOM 702 N N . ARG A 1 89 ? 11.547 -6.094 8.477 1 90 89 ARG A N 1
ATOM 703 C CA . ARG A 1 89 ? 12.406 -5.203 7.703 1 90 89 ARG A CA 1
ATOM 704 C C . ARG A 1 89 ? 12.281 -3.764 8.188 1 90 89 ARG A C 1
ATOM 706 O O . ARG A 1 89 ? 13.234 -2.99 8.109 1 90 89 ARG A O 1
ATOM 713 N N . MET A 1 90 ? 11.133 -3.342 8.633 1 82.62 90 MET A N 1
ATOM 714 C CA . MET A 1 90 ? 10.875 -1.976 9.078 1 82.62 90 MET A CA 1
ATOM 715 C C . MET A 1 90 ? 11.406 -1.757 10.492 1 82.62 90 MET A C 1
ATOM 717 O O . MET A 1 90 ? 11.703 -0.625 10.875 1 82.62 90 MET A O 1
ATOM 721 N N . HIS A 1 91 ? 11.422 -2.756 11.281 1 81.38 91 HIS A N 1
ATOM 722 C CA . HIS A 1 91 ? 11.859 -2.66 12.672 1 81.38 91 HIS A CA 1
ATOM 723 C C . HIS A 1 91 ? 13.352 -2.92 12.797 1 81.38 91 HIS A C 1
ATOM 725 O O . HIS A 1 91 ? 13.93 -2.75 13.875 1 81.38 91 HIS A O 1
ATOM 731 N N . THR A 1 92 ? 13.977 -3.564 11.867 1 70 92 THR A N 1
ATOM 732 C CA . THR A 1 92 ? 15.398 -3.865 11.992 1 70 92 THR A CA 1
ATOM 733 C C . THR A 1 92 ? 16.234 -2.627 11.711 1 70 92 THR A C 1
ATOM 735 O O . THR A 1 92 ? 16.172 -2.062 10.617 1 70 92 THR A O 1
ATOM 738 N N . PRO A 1 93 ? 16.797 -2.043 12.766 1 58.53 93 PRO A N 1
ATOM 739 C CA . PRO A 1 93 ? 17.688 -0.9 12.609 1 58.53 93 PRO A CA 1
ATOM 740 C C . PRO A 1 93 ? 18.875 -1.195 11.68 1 58.53 93 PRO A C 1
ATOM 742 O O . PRO A 1 93 ? 19.328 -2.34 11.594 1 58.53 93 PRO A O 1
ATOM 745 N N . ILE A 1 94 ? 18.906 -0.436 10.539 1 53.78 94 ILE A N 1
ATOM 746 C CA . ILE A 1 94 ? 20.172 -0.586 9.805 1 53.78 94 ILE A CA 1
ATOM 747 C C . ILE A 1 94 ? 21.344 -0.224 10.711 1 53.78 94 ILE A C 1
ATOM 749 O O . ILE A 1 94 ? 21.359 0.86 11.297 1 53.78 94 ILE A O 1
ATOM 753 N N . ASN A 1 95 ? 21.766 -1.184 11.305 1 45.66 95 ASN A N 1
ATOM 754 C CA . ASN A 1 95 ? 23.016 -0.912 12.008 1 45.66 95 ASN A CA 1
ATOM 755 C C . ASN A 1 95 ? 24.078 -0.35 11.062 1 45.66 95 ASN A C 1
ATOM 757 O O . ASN A 1 95 ? 24.531 -1.036 10.141 1 45.66 95 ASN A O 1
ATOM 761 N N . ARG A 1 96 ? 23.812 0.694 10.578 1 32.03 96 ARG A N 1
ATOM 762 C CA . ARG A 1 96 ? 25.031 1.257 10.023 1 32.03 96 ARG A CA 1
ATOM 763 C C . ARG A 1 96 ? 25.797 2.047 11.078 1 32.03 96 ARG A C 1
ATOM 765 O O . ARG A 1 96 ? 25.203 2.588 12.008 1 32.03 96 ARG A O 1
ATOM 772 N N . MET B 1 1 ? -10.695 -10.016 7.262 1 75.94 1 MET B N 1
ATOM 773 C CA . MET B 1 1 ? -10.461 -9.164 6.098 1 75.94 1 MET B CA 1
ATOM 774 C C . MET B 1 1 ? -10.445 -7.691 6.496 1 75.94 1 MET B C 1
ATOM 776 O O . MET B 1 1 ? -11.273 -7.254 7.301 1 75.94 1 MET B O 1
ATOM 780 N N . SER B 1 2 ? -9.312 -7.055 6.129 1 90.12 2 SER B N 1
ATOM 781 C CA . SER B 1 2 ? -9.227 -5.617 6.371 1 90.12 2 SER B CA 1
ATOM 782 C C . SER B 1 2 ? -9.289 -4.832 5.066 1 90.12 2 SER B C 1
ATOM 784 O O . SER B 1 2 ? -9.203 -5.41 3.982 1 90.12 2 SER B O 1
ATOM 786 N N . ASN B 1 3 ? -9.742 -3.508 5.18 1 93.19 3 ASN B N 1
ATOM 787 C CA . ASN B 1 3 ? -9.781 -2.625 4.02 1 93.19 3 ASN B CA 1
ATOM 788 C C . ASN B 1 3 ? -8.922 -1.383 4.227 1 93.19 3 ASN B C 1
ATOM 790 O O . ASN B 1 3 ? -8.812 -0.879 5.348 1 93.19 3 ASN B O 1
ATOM 794 N N . ILE B 1 4 ? -8.344 -1.037 3.145 1 96.88 4 ILE B N 1
ATOM 795 C CA . ILE B 1 4 ? -7.711 0.276 3.07 1 96.88 4 ILE B CA 1
ATOM 796 C C . ILE B 1 4 ? -8.508 1.179 2.133 1 96.88 4 ILE B C 1
ATOM 798 O O . ILE B 1 4 ? -8.648 0.879 0.944 1 96.88 4 ILE B O 1
ATOM 802 N N . GLN B 1 5 ? -9.055 2.248 2.689 1 97.56 5 GLN B N 1
ATOM 803 C CA . GLN B 1 5 ? -9.734 3.242 1.869 1 97.56 5 GLN B CA 1
ATOM 804 C C . GLN B 1 5 ? -8.734 4.184 1.202 1 97.56 5 GLN B C 1
ATOM 806 O O . GLN B 1 5 ? -7.824 4.695 1.856 1 97.56 5 GLN B O 1
ATOM 811 N N . LEU B 1 6 ? -8.836 4.336 -0.099 1 98.19 6 LEU B N 1
ATOM 812 C CA . LEU B 1 6 ? -7.961 5.211 -0.868 1 98.19 6 LEU B CA 1
ATOM 813 C C . LEU B 1 6 ? -8.75 6.363 -1.482 1 98.19 6 LEU B C 1
ATOM 815 O O . LEU B 1 6 ? -9.75 6.141 -2.17 1 98.19 6 LEU B O 1
ATOM 819 N N . MET B 1 7 ? -8.32 7.543 -1.173 1 98.25 7 MET B N 1
ATOM 820 C CA . MET B 1 7 ? -8.938 8.727 -1.755 1 98.25 7 MET B CA 1
ATOM 821 C C . MET B 1 7 ? -7.883 9.625 -2.402 1 98.25 7 MET B C 1
ATOM 823 O O . MET B 1 7 ? -6.793 9.805 -1.856 1 98.25 7 MET B O 1
ATOM 827 N N . VAL B 1 8 ? -8.242 10.227 -3.58 1 98.56 8 VAL B N 1
ATOM 828 C CA . VAL B 1 8 ? -7.363 11.156 -4.277 1 98.56 8 VAL B CA 1
ATOM 829 C C . VAL B 1 8 ? -8.078 12.492 -4.477 1 98.56 8 VAL B C 1
ATOM 831 O O . VAL B 1 8 ? -9.211 12.531 -4.969 1 98.56 8 VAL B O 1
ATOM 834 N N . PHE B 1 9 ? -7.383 13.539 -4.055 1 98.31 9 PHE B N 1
ATOM 835 C CA . PHE B 1 9 ? -7.895 14.891 -4.223 1 98.31 9 PHE B CA 1
ATOM 836 C C . PHE B 1 9 ? -6.953 15.727 -5.086 1 98.31 9 PHE B C 1
ATOM 838 O O . PHE B 1 9 ? -5.781 15.383 -5.242 1 98.31 9 PHE B O 1
ATOM 845 N N . GLU B 1 10 ? -7.48 16.75 -5.629 1 98.31 10 GLU B N 1
ATOM 846 C CA . GLU B 1 10 ? -6.637 17.656 -6.41 1 98.31 10 GLU B CA 1
ATOM 847 C C . GLU B 1 10 ? -5.449 18.141 -5.59 1 98.31 10 GLU B C 1
ATOM 849 O O . GLU B 1 10 ? -4.312 18.156 -6.07 1 98.31 10 GLU B O 1
ATOM 854 N N . ASP B 1 11 ? -5.746 18.578 -4.43 1 98.25 11 ASP B N 1
ATOM 855 C CA . ASP B 1 11 ? -4.73 18.984 -3.463 1 98.25 11 ASP B CA 1
ATOM 856 C C . ASP B 1 11 ? -5.191 18.703 -2.035 1 98.25 11 ASP B C 1
ATOM 858 O O . ASP B 1 11 ? -6.32 18.25 -1.816 1 98.25 11 ASP B O 1
ATOM 862 N N . LEU B 1 12 ? -4.293 18.984 -1.027 1 98.5 12 LEU B N 1
ATOM 863 C CA . LEU B 1 12 ? -4.609 18.766 0.381 1 98.5 12 LEU B CA 1
ATOM 864 C C . LEU B 1 12 ? -4.512 20.078 1.16 1 98.5 12 LEU B C 1
ATOM 866 O O . LEU B 1 12 ? -4.105 20.078 2.326 1 98.5 12 LEU B O 1
ATOM 870 N N . GLU B 1 13 ? -4.863 21.047 0.532 1 97.94 13 GLU B N 1
ATOM 871 C CA . GLU B 1 13 ? -4.801 22.359 1.179 1 97.94 13 GLU B CA 1
ATOM 872 C C . GLU B 1 13 ? -5.82 22.453 2.309 1 97.94 13 GLU B C 1
ATOM 874 O O . GLU B 1 13 ? -6.93 21.938 2.203 1 97.94 13 GLU B O 1
ATOM 879 N N . VAL B 1 14 ? -5.414 23.172 3.348 1 98.25 14 VAL B N 1
ATOM 880 C CA . VAL B 1 14 ? -6.297 23.5 4.461 1 98.25 14 VAL B CA 1
ATOM 881 C C . VAL B 1 14 ? -6.367 25.016 4.641 1 98.25 14 VAL B C 1
ATOM 883 O O . VAL B 1 14 ? -5.43 25.734 4.277 1 98.25 14 VAL B O 1
ATOM 886 N N . PRO B 1 15 ? -7.504 25.469 5.207 1 97.81 15 PRO B N 1
ATOM 887 C CA . PRO B 1 15 ? -7.676 26.922 5.309 1 97.81 15 PRO B CA 1
ATOM 888 C C . PRO B 1 15 ? -6.73 27.562 6.328 1 97.81 15 PRO B C 1
ATOM 890 O O . PRO B 1 15 ? -6.406 28.75 6.219 1 97.81 15 PRO B O 1
ATOM 893 N N . SER B 1 16 ? -6.352 26.828 7.355 1 98.31 16 SER B N 1
ATOM 894 C CA . SER B 1 16 ? -5.43 27.281 8.391 1 98.31 16 SER B CA 1
ATOM 895 C C . SER B 1 16 ? -4.738 26.109 9.078 1 98.31 16 SER B C 1
ATOM 897 O O . SER B 1 16 ? -5.027 24.953 8.766 1 98.31 16 SER B O 1
ATOM 899 N N . HIS B 1 17 ? -3.809 26.438 10 1 98.31 17 HIS B N 1
ATOM 900 C CA . HIS B 1 17 ? -3.021 25.422 10.695 1 98.31 17 HIS B CA 1
ATOM 901 C C . HIS B 1 17 ? -3.793 24.844 11.875 1 98.31 17 HIS B C 1
ATOM 903 O O . HIS B 1 17 ? -3.232 24.094 12.68 1 98.31 17 HIS B O 1
ATOM 909 N N . LYS B 1 18 ? -5.031 25.156 11.93 1 98.25 18 LYS B N 1
ATOM 910 C CA . LYS B 1 18 ? -5.836 24.688 13.055 1 98.25 18 LYS B CA 1
ATOM 911 C C . LYS B 1 18 ? -6.133 23.188 12.945 1 98.25 18 LYS B C 1
ATOM 913 O O . LYS B 1 18 ? -6.594 22.719 11.906 1 98.25 18 LYS B O 1
ATOM 918 N N . THR B 1 19 ? -5.977 22.484 14.086 1 98.31 19 THR B N 1
ATOM 919 C CA . THR B 1 19 ? -6.18 21.047 14.125 1 98.31 19 THR B CA 1
ATOM 920 C C . THR B 1 19 ? -7.641 20.688 13.859 1 98.31 19 THR B C 1
ATOM 922 O O . THR B 1 19 ? -7.941 19.625 13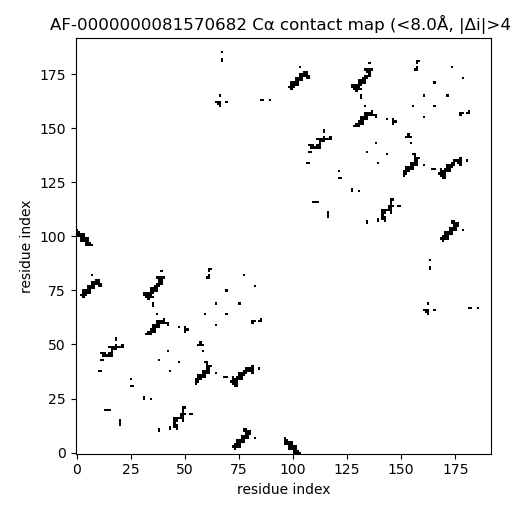.32 1 98.31 19 THR B O 1
ATOM 925 N N . LYS B 1 20 ? -8.523 21.609 14.133 1 98.19 20 LYS B N 1
ATOM 926 C CA . LYS B 1 20 ? -9.945 21.344 13.953 1 98.19 20 LYS B CA 1
ATOM 927 C C . LYS B 1 20 ? -10.281 21.078 12.492 1 98.19 20 LYS B C 1
ATOM 929 O O . LYS B 1 20 ? -11.211 20.328 12.188 1 98.19 20 LYS B O 1
ATOM 934 N N . ASN B 1 21 ? -9.547 21.75 11.539 1 98.06 21 ASN B N 1
ATOM 935 C CA . ASN B 1 21 ? -9.75 21.516 10.117 1 98.06 21 ASN B CA 1
ATOM 936 C C . ASN B 1 21 ? -9.539 20.047 9.766 1 98.06 21 ASN B C 1
ATOM 938 O O . ASN B 1 21 ? -10.289 19.469 8.969 1 98.06 21 ASN B O 1
ATOM 942 N N . ILE B 1 22 ? -8.555 19.391 10.391 1 98.62 22 ILE B N 1
ATOM 943 C CA . ILE B 1 22 ? -8.234 17.984 10.141 1 98.62 22 ILE B CA 1
ATOM 944 C C . ILE B 1 22 ? -9.25 17.094 10.836 1 98.62 22 ILE B C 1
ATOM 946 O O . ILE B 1 22 ? -9.781 16.156 10.234 1 98.62 22 ILE B O 1
ATOM 950 N N . VAL B 1 23 ? -9.57 17.422 12.055 1 98.25 23 VAL B N 1
ATOM 951 C CA . VAL B 1 23 ? -10.508 16.625 12.844 1 98.25 23 VAL B CA 1
ATOM 952 C C . VAL B 1 23 ? -11.867 16.594 12.148 1 98.25 23 VAL B C 1
ATOM 954 O O . VAL B 1 23 ? -12.484 15.531 12.031 1 98.25 23 VAL B O 1
ATOM 957 N N . ASN B 1 24 ? -12.297 17.766 11.688 1 97.69 24 ASN B N 1
ATOM 958 C CA . ASN B 1 24 ? -13.555 17.844 10.961 1 97.69 24 ASN B CA 1
ATOM 959 C C . ASN B 1 24 ? -13.539 16.984 9.703 1 97.69 24 ASN B C 1
ATOM 961 O O . ASN B 1 24 ? -14.531 16.328 9.391 1 97.69 24 ASN B O 1
ATOM 965 N N . TYR B 1 25 ? -12.461 17.016 8.953 1 97.44 25 TYR B N 1
ATOM 966 C CA . TYR B 1 25 ? -12.312 16.203 7.746 1 97.44 25 TYR B CA 1
ATOM 967 C C . TYR B 1 25 ? -12.398 14.719 8.062 1 97.44 25 TYR B C 1
ATOM 969 O O . TYR B 1 25 ? -13.156 13.984 7.426 1 97.44 25 TYR B O 1
ATOM 977 N N . VAL B 1 26 ? -11.664 14.258 9.117 1 97.69 26 VAL B N 1
ATOM 978 C CA . VAL B 1 26 ? -11.625 12.852 9.508 1 97.69 26 VAL B CA 1
ATOM 979 C C . VAL B 1 26 ? -13.023 12.391 9.922 1 97.69 26 VAL B C 1
ATOM 981 O O . VAL B 1 26 ? -13.453 11.297 9.555 1 97.69 26 VAL B O 1
ATOM 984 N N . ASN B 1 27 ? -13.734 13.273 10.602 1 96.88 27 ASN B N 1
ATOM 985 C CA . ASN B 1 27 ? -15.07 12.938 11.078 1 96.88 27 ASN B CA 1
ATOM 986 C C . ASN B 1 27 ? -16.031 12.711 9.93 1 96.88 27 ASN B C 1
ATOM 988 O O . ASN B 1 27 ? -17.078 12.062 10.102 1 96.88 27 ASN B O 1
ATOM 992 N N . GLN B 1 28 ? -15.719 13.203 8.766 1 96.06 28 GLN B N 1
ATOM 993 C CA . GLN B 1 28 ? -16.578 13.047 7.598 1 96.06 28 GLN B CA 1
ATOM 994 C C . GLN B 1 28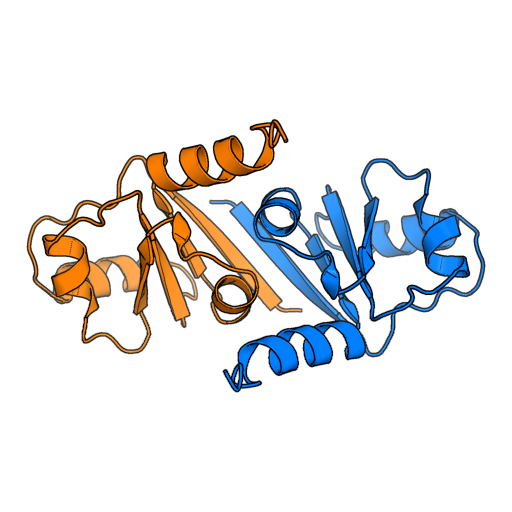 ? -16.281 11.734 6.871 1 96.06 28 GLN B C 1
ATOM 996 O O . GLN B 1 28 ? -17.047 11.297 6.023 1 96.06 28 GLN B O 1
ATOM 1001 N N . LEU B 1 29 ? -15.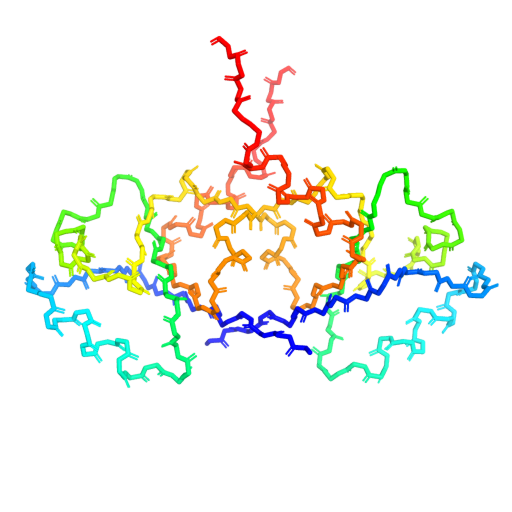164 11.172 7.168 1 94.62 29 LEU B N 1
ATOM 1002 C CA . LEU B 1 29 ? -14.789 9.93 6.516 1 94.62 29 LEU B CA 1
ATOM 1003 C C . LEU B 1 29 ? -15.406 8.727 7.23 1 94.62 29 LEU B C 1
ATOM 1005 O O . LEU B 1 29 ? -15.492 8.711 8.461 1 94.62 29 LEU B O 1
ATOM 1009 N N . GLU B 1 30 ? -15.836 7.844 6.488 1 90.69 30 GLU B N 1
ATOM 1010 C CA . GLU B 1 30 ? -16.406 6.633 7.07 1 90.69 30 GLU B CA 1
ATOM 1011 C C . GLU B 1 30 ? -15.312 5.695 7.57 1 90.69 30 GLU B C 1
ATOM 1013 O O . GLU B 1 30 ? -14.469 5.254 6.793 1 90.69 30 GLU B O 1
ATOM 1018 N N . ASN B 1 31 ? -15.312 5.465 8.961 1 89.62 31 ASN B N 1
ATOM 1019 C CA . ASN B 1 31 ? -14.508 4.418 9.578 1 89.62 31 ASN B CA 1
ATOM 1020 C C . ASN B 1 31 ? -13.016 4.707 9.469 1 89.62 31 ASN B C 1
ATOM 1022 O O . ASN B 1 31 ? -12.211 3.787 9.32 1 89.62 31 ASN B O 1
ATOM 1026 N N . ALA B 1 32 ? -12.688 5.965 9.406 1 94.94 32 ALA B N 1
ATOM 1027 C CA . ALA B 1 32 ? -11.273 6.324 9.398 1 94.94 32 ALA B CA 1
ATOM 1028 C C . ALA B 1 32 ? -10.703 6.332 10.812 1 94.94 32 ALA B C 1
ATOM 1030 O O . ALA B 1 32 ? -11.062 7.184 11.633 1 94.94 32 ALA B O 1
ATOM 1031 N N . LYS B 1 33 ? -9.82 5.402 11.172 1 96.25 33 LYS B N 1
ATOM 1032 C CA . LYS B 1 33 ? -9.227 5.305 12.508 1 96.25 33 LYS B CA 1
ATOM 1033 C C . LYS B 1 33 ? -7.762 5.742 12.484 1 96.25 33 LYS B C 1
ATOM 1035 O O . LYS B 1 33 ? -7.277 6.348 13.445 1 96.25 33 LYS B O 1
ATOM 1040 N N . LYS B 1 34 ? -7.047 5.367 11.477 1 98.12 34 LYS B N 1
ATOM 1041 C CA . LYS B 1 34 ? -5.66 5.75 11.211 1 98.12 34 LYS B CA 1
ATOM 1042 C C . LYS B 1 34 ? -5.5 6.305 9.805 1 98.12 34 LYS B C 1
ATOM 1044 O O . LYS B 1 34 ? -5.52 5.555 8.828 1 98.12 34 LYS B O 1
ATOM 1049 N N . LEU B 1 35 ? -5.324 7.664 9.695 1 98.75 35 LEU B N 1
ATOM 1050 C CA . LEU B 1 35 ? -5.324 8.375 8.422 1 98.75 35 LEU B CA 1
ATOM 1051 C C . LEU B 1 35 ? -3.904 8.742 8.008 1 98.75 35 LEU B C 1
ATOM 1053 O O . LEU B 1 35 ? -3.148 9.312 8.789 1 98.75 35 LEU B O 1
ATOM 1057 N N . LEU B 1 36 ? -3.498 8.336 6.883 1 98.88 36 LEU B N 1
ATOM 1058 C CA . LEU B 1 36 ? -2.252 8.773 6.266 1 98.88 36 LEU B CA 1
ATOM 1059 C C . LEU B 1 36 ? -2.525 9.75 5.129 1 98.88 36 LEU B C 1
ATOM 1061 O O . LEU B 1 36 ? -3.207 9.414 4.16 1 98.88 36 LEU B O 1
ATOM 1065 N N . LEU B 1 37 ? -2.105 10.977 5.27 1 98.94 37 LEU B N 1
ATOM 1066 C CA . LEU B 1 37 ? -2.143 12 4.227 1 98.94 37 LEU B CA 1
ATOM 1067 C C . LEU B 1 37 ? -0.828 12.031 3.455 1 98.94 37 LEU B C 1
ATOM 1069 O O . LEU B 1 37 ? 0.247 12.102 4.055 1 98.94 37 LEU B O 1
ATOM 1073 N N . VAL B 1 38 ? -0.877 11.914 2.164 1 98.88 38 VAL B N 1
ATOM 1074 C CA . VAL B 1 38 ? 0.315 11.93 1.324 1 98.88 38 VAL B CA 1
ATOM 1075 C C . VAL B 1 38 ? 0.216 13.07 0.312 1 98.88 38 VAL B C 1
ATOM 1077 O O . VAL B 1 38 ? -0.691 13.086 -0.523 1 98.88 38 VAL B O 1
ATOM 1080 N N . ASP B 1 39 ? 1.046 13.984 0.374 1 98.69 39 ASP B N 1
ATOM 1081 C CA . ASP B 1 39 ? 1.1 15.148 -0.503 1 98.69 39 ASP B CA 1
ATOM 1082 C C . ASP B 1 39 ? 2.354 15.125 -1.375 1 98.69 39 ASP B C 1
ATOM 1084 O O . ASP B 1 39 ? 3.131 14.172 -1.325 1 98.69 39 ASP B O 1
ATOM 1088 N N . GLY B 1 40 ? 2.379 16.062 -2.332 1 97 40 GLY B N 1
ATOM 1089 C CA . GLY B 1 40 ? 3.574 16.203 -3.146 1 97 40 GLY B CA 1
ATOM 1090 C C . GLY B 1 40 ? 4.805 16.578 -2.34 1 97 40 GLY B C 1
ATOM 1091 O O . GLY B 1 40 ? 4.898 16.234 -1.157 1 97 40 GLY B O 1
ATOM 1092 N N . ASP B 1 41 ? 5.812 17.109 -3 1 93.75 41 ASP B N 1
ATOM 1093 C CA . ASP B 1 41 ? 7.047 17.578 -2.375 1 93.75 41 ASP B CA 1
ATOM 1094 C C . ASP B 1 41 ? 7.371 19 -2.803 1 93.75 41 ASP B C 1
ATOM 1096 O O . ASP B 1 41 ? 7.523 19.281 -3.994 1 93.75 41 ASP B O 1
ATOM 1100 N N . PRO B 1 42 ? 7.473 19.938 -1.761 1 95.19 42 PRO B N 1
ATOM 1101 C CA . PRO B 1 42 ? 7.309 19.766 -0.315 1 95.19 42 PRO B CA 1
ATOM 1102 C C . PRO B 1 42 ? 5.848 19.672 0.108 1 95.19 42 PRO B C 1
ATOM 1104 O O . PRO B 1 42 ? 4.953 20.047 -0.654 1 95.19 42 PRO B O 1
ATOM 1107 N N . ILE B 1 43 ? 5.594 19.219 1.288 1 97.12 43 ILE B N 1
ATOM 1108 C CA . ILE B 1 43 ? 4.262 19.203 1.888 1 97.12 43 ILE B CA 1
ATOM 1109 C C . ILE B 1 43 ? 3.836 20.625 2.244 1 97.12 43 ILE B C 1
ATOM 1111 O O . ILE B 1 43 ? 4.656 21.438 2.674 1 97.12 43 ILE B O 1
ATOM 1115 N N . ASN B 1 44 ? 2.602 20.812 2.141 1 96.75 44 ASN B N 1
ATOM 1116 C CA . ASN B 1 44 ? 2.062 22.109 2.561 1 96.75 44 ASN B CA 1
ATOM 1117 C C . ASN B 1 44 ? 2.309 22.359 4.043 1 96.75 44 ASN B C 1
ATOM 1119 O O . ASN B 1 44 ? 2.027 21.5 4.879 1 96.75 44 ASN B O 1
ATOM 1123 N N . GLU B 1 45 ? 2.826 23.547 4.367 1 97.12 45 GLU B N 1
ATOM 1124 C CA . GLU B 1 45 ? 3.195 23.859 5.742 1 97.12 45 GLU B CA 1
ATOM 1125 C C . GLU B 1 45 ? 1.968 23.891 6.652 1 97.12 45 GLU B C 1
ATOM 1127 O O . GLU B 1 45 ? 2.021 23.438 7.789 1 97.12 45 GLU B O 1
ATOM 1132 N N . LYS B 1 46 ? 0.886 24.547 6.27 1 98.25 46 LYS B N 1
ATOM 1133 C CA . LYS B 1 46 ? -0.336 24.578 7.07 1 98.25 46 LYS B CA 1
ATOM 1134 C C . LYS B 1 46 ? -0.832 23.172 7.379 1 98.25 46 LYS B C 1
ATOM 1136 O O . LYS B 1 46 ? -1.269 22.891 8.492 1 98.25 46 LYS B O 1
ATOM 1141 N N . LEU B 1 47 ? -0.739 22.312 6.41 1 98.75 47 LEU B N 1
ATOM 1142 C CA . LEU B 1 47 ? -1.161 20.922 6.582 1 98.75 47 LEU B CA 1
ATOM 1143 C C . LEU B 1 47 ? -0.303 20.219 7.625 1 98.75 47 LEU B C 1
ATOM 1145 O O . LEU B 1 47 ? -0.828 19.531 8.508 1 98.75 47 LEU B O 1
ATOM 1149 N N . LYS B 1 48 ? 0.959 20.406 7.445 1 98.38 48 LYS B N 1
ATOM 1150 C CA . LYS B 1 48 ? 1.902 19.797 8.375 1 98.38 48 LYS B CA 1
ATOM 1151 C C . LYS B 1 48 ? 1.6 20.219 9.812 1 98.38 48 LYS B C 1
ATOM 1153 O O . LYS B 1 48 ? 1.506 19.359 10.703 1 98.38 48 LYS B O 1
ATOM 1158 N N . LEU B 1 49 ? 1.374 21.422 10.016 1 98.25 49 LEU B N 1
ATOM 1159 C CA . LEU B 1 49 ? 1.119 21.953 11.352 1 98.25 49 LEU B CA 1
ATOM 1160 C C . LEU B 1 49 ? -0.239 21.484 11.867 1 98.25 49 LEU B C 1
ATOM 1162 O O . LEU B 1 49 ? -0.382 21.172 13.047 1 98.25 49 LEU B O 1
ATOM 1166 N N . ALA B 1 50 ? -1.16 21.453 11.016 1 98.62 50 ALA B N 1
ATOM 1167 C CA . ALA B 1 50 ? -2.521 21.094 11.406 1 98.62 50 ALA B CA 1
ATOM 1168 C C . ALA B 1 50 ? -2.609 19.625 11.797 1 98.62 50 ALA B C 1
ATOM 1170 O O . ALA B 1 50 ? -3.572 19.203 12.445 1 98.62 50 ALA B O 1
ATOM 1171 N N . THR B 1 51 ? -1.601 18.812 11.43 1 98.75 51 THR B N 1
ATOM 1172 C CA . THR B 1 51 ? -1.67 17.375 11.664 1 98.75 51 THR B CA 1
ATOM 1173 C C . THR B 1 51 ? -0.677 16.953 12.742 1 98.75 51 THR B C 1
ATOM 1175 O O . THR B 1 51 ? -0.755 15.844 13.266 1 98.75 51 THR B O 1
ATOM 1178 N N . GLN B 1 52 ? 0.278 17.734 13.094 1 97.25 52 GLN B N 1
ATOM 1179 C CA . GLN B 1 52 ? 1.47 17.422 13.875 1 97.25 52 GLN B CA 1
ATOM 1180 C C . GLN B 1 52 ? 1.098 16.812 15.219 1 97.25 52 GLN B C 1
ATOM 1182 O O . GLN B 1 52 ? 1.759 15.891 15.695 1 97.25 52 GLN B O 1
ATOM 1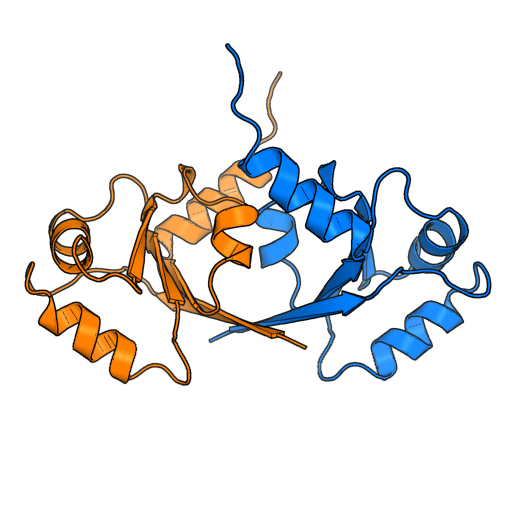187 N N . ASN B 1 53 ? 0.044 17.078 15.789 1 95.5 53 ASN B N 1
ATOM 1188 C CA . ASN B 1 53 ? -0.258 16.609 17.141 1 95.5 53 ASN B CA 1
ATOM 1189 C C . ASN B 1 53 ? -1.491 15.719 17.156 1 95.5 53 ASN B C 1
ATOM 1191 O O . ASN B 1 53 ? -2.033 15.422 18.219 1 95.5 53 ASN B O 1
ATOM 1195 N N . ILE B 1 54 ? -1.941 15.328 16.094 1 98.38 54 ILE B N 1
ATOM 1196 C CA . ILE B 1 54 ? -3.08 14.422 16.031 1 98.38 54 ILE B CA 1
ATOM 1197 C C . ILE B 1 54 ? -2.582 12.977 15.914 1 98.38 54 ILE B C 1
ATOM 1199 O O . ILE B 1 54 ? -2.057 12.586 14.867 1 98.38 54 ILE B O 1
ATOM 1203 N N . HIS B 1 55 ? -2.77 12.18 16.844 1 97.62 55 HIS B N 1
ATOM 1204 C CA . HIS B 1 55 ? -2.109 10.883 16.984 1 97.62 55 HIS B CA 1
ATOM 1205 C C . HIS B 1 55 ? -2.596 9.898 15.93 1 97.62 55 HIS B C 1
ATOM 1207 O O . HIS B 1 55 ? -1.902 8.93 15.609 1 97.62 55 HIS B O 1
ATOM 1213 N N . TYR B 1 56 ? -3.814 10.094 15.422 1 98.5 56 TYR B N 1
ATOM 1214 C CA . TYR B 1 56 ? -4.359 9.133 14.477 1 98.5 56 TYR B CA 1
ATOM 1215 C C . TYR B 1 56 ? -4.203 9.625 13.047 1 98.5 56 TYR B C 1
ATOM 1217 O O . TYR B 1 56 ? -4.766 9.047 12.117 1 98.5 56 TYR B O 1
ATOM 1225 N N . VAL B 1 57 ? -3.461 10.727 12.867 1 98.88 57 VAL B N 1
ATOM 1226 C CA . VAL B 1 57 ? -3.219 11.273 11.539 1 98.88 57 VAL B CA 1
ATOM 1227 C C . VAL B 1 57 ? -1.717 11.438 11.312 1 98.88 57 VAL B C 1
ATOM 1229 O O . VAL B 1 57 ? -1.014 12.008 12.141 1 98.88 57 VAL B O 1
ATOM 1232 N N . ASN B 1 58 ? -1.22 10.914 10.227 1 98.62 58 ASN B N 1
ATOM 1233 C CA . ASN B 1 58 ? 0.142 11.125 9.75 1 98.62 58 ASN B CA 1
ATOM 1234 C C . ASN B 1 58 ? 0.158 11.797 8.375 1 98.62 58 ASN B C 1
ATOM 1236 O O . ASN B 1 58 ? -0.775 11.625 7.586 1 98.62 58 ASN B O 1
ATOM 1240 N N . VAL B 1 59 ? 1.147 12.586 8.141 1 98.75 59 VAL B N 1
ATOM 1241 C CA . VAL B 1 59 ? 1.328 13.211 6.832 1 98.75 59 VAL B CA 1
ATOM 1242 C C . VAL B 1 59 ? 2.756 12.977 6.34 1 98.75 59 VAL B C 1
ATOM 1244 O O . VAL B 1 59 ? 3.709 13.07 7.117 1 98.75 59 VAL B O 1
ATOM 1247 N N . LEU B 1 60 ? 2.908 12.625 5.117 1 97.88 60 LEU B N 1
ATOM 1248 C CA . LEU B 1 60 ? 4.223 12.43 4.52 1 97.88 60 LEU B CA 1
ATOM 1249 C C . LEU B 1 60 ? 4.25 12.961 3.088 1 97.88 60 LEU B C 1
ATOM 1251 O O . LEU B 1 60 ? 3.217 13.008 2.418 1 97.88 60 LEU B O 1
ATOM 1255 N N . PRO B 1 61 ? 5.461 13.398 2.641 1 98.5 61 PRO B N 1
ATOM 1256 C CA . PRO B 1 61 ? 5.613 13.609 1.198 1 98.5 61 PRO B CA 1
ATOM 1257 C C . PRO B 1 61 ? 5.586 12.305 0.405 1 98.5 61 PRO B C 1
ATOM 1259 O O . PRO B 1 61 ? 5.871 11.234 0.954 1 98.5 61 PRO B O 1
ATOM 1262 N N . SER B 1 62 ? 5.27 12.414 -0.878 1 98.19 62 SER B N 1
ATOM 1263 C CA . SER B 1 62 ? 5.141 11.242 -1.734 1 98.19 62 SER B CA 1
ATOM 1264 C C . SER B 1 62 ? 6.391 10.375 -1.676 1 98.19 62 SER B C 1
ATOM 1266 O O . SER B 1 62 ? 6.301 9.141 -1.714 1 98.19 62 SER B O 1
ATOM 1268 N N . ILE B 1 63 ? 7.555 10.984 -1.549 1 97 63 ILE B N 1
ATOM 1269 C CA . ILE B 1 63 ? 8.828 10.266 -1.579 1 97 63 ILE B CA 1
ATOM 1270 C C . ILE B 1 63 ? 8.961 9.398 -0.331 1 97 63 ILE B C 1
ATOM 1272 O O . ILE B 1 63 ? 9.719 8.422 -0.322 1 97 63 ILE B O 1
ATOM 1276 N N . GLY B 1 64 ? 8.289 9.68 0.688 1 97.38 64 GLY B N 1
ATOM 1277 C CA . GLY B 1 64 ? 8.383 8.969 1.955 1 97.38 64 GLY B CA 1
ATOM 1278 C C . GLY B 1 64 ? 7.387 7.828 2.076 1 97.38 64 GLY B C 1
ATOM 1279 O O . GLY B 1 64 ? 7.453 7.043 3.021 1 97.38 64 GLY B O 1
ATOM 1280 N N . LEU B 1 65 ? 6.465 7.734 1.13 1 97.94 65 LEU B N 1
ATOM 1281 C CA . LEU B 1 65 ? 5.461 6.676 1.193 1 97.94 65 LEU B CA 1
ATOM 1282 C C . LEU B 1 65 ? 6.098 5.309 0.969 1 97.94 65 LEU B C 1
ATOM 1284 O O . LEU B 1 65 ? 6.934 5.148 0.077 1 97.94 65 LEU B O 1
ATOM 1288 N N . ASN B 1 66 ? 5.719 4.363 1.783 1 97 66 ASN B N 1
ATOM 1289 C CA . ASN B 1 66 ? 6.242 3.008 1.66 1 97 66 ASN B CA 1
ATOM 1290 C C . ASN B 1 66 ? 5.199 1.968 2.064 1 97 66 ASN B C 1
ATOM 1292 O O . ASN B 1 66 ? 4.121 2.316 2.545 1 97 66 ASN B O 1
ATOM 1296 N N . VAL B 1 67 ? 5.566 0.675 1.839 1 97.75 67 VAL B N 1
ATOM 1297 C CA . VAL B 1 67 ? 4.652 -0.439 2.068 1 97.75 67 VAL B CA 1
ATOM 1298 C C . VAL B 1 67 ? 4.199 -0.443 3.527 1 97.75 67 VAL B C 1
ATOM 1300 O O . VAL B 1 67 ? 3.008 -0.58 3.814 1 97.75 67 VAL B O 1
ATOM 1303 N N . TYR B 1 68 ? 5.07 -0.203 4.418 1 96.5 68 TYR B N 1
ATOM 1304 C CA . TYR B 1 68 ? 4.793 -0.277 5.852 1 96.5 68 TYR B CA 1
ATOM 1305 C C . TYR B 1 68 ? 3.785 0.785 6.266 1 96.5 68 TYR B C 1
ATOM 1307 O O . TYR B 1 68 ? 2.805 0.484 6.953 1 96.5 68 TYR B O 1
ATOM 1315 N N . SER B 1 69 ? 4.059 2.02 5.832 1 97.44 69 SER B N 1
ATOM 1316 C CA . SER B 1 69 ? 3.135 3.084 6.207 1 97.44 69 SER B CA 1
ATOM 1317 C C . SER B 1 69 ? 1.745 2.836 5.629 1 97.44 69 SER B C 1
ATOM 1319 O O . SER B 1 69 ? 0.738 3.158 6.262 1 97.44 69 SER B O 1
ATOM 1321 N N . ILE B 1 70 ? 1.667 2.293 4.422 1 98.31 70 ILE B N 1
ATOM 1322 C CA . ILE B 1 70 ? 0.371 1.991 3.822 1 98.31 70 ILE B CA 1
ATOM 1323 C C . ILE B 1 70 ? -0.359 0.951 4.668 1 98.31 70 ILE B C 1
ATOM 1325 O O . ILE B 1 70 ? -1.526 1.137 5.023 1 98.31 70 ILE B O 1
ATOM 1329 N N . LEU B 1 71 ? 0.364 -0.152 5.074 1 97.19 71 LEU B N 1
ATOM 1330 C CA . LEU B 1 71 ? -0.269 -1.283 5.742 1 97.19 71 LEU B CA 1
ATOM 1331 C C . LEU B 1 71 ? -0.638 -0.928 7.18 1 97.19 71 LEU B C 1
ATOM 1333 O O . LEU B 1 71 ? -1.491 -1.58 7.785 1 97.19 71 LEU B O 1
ATOM 1337 N N . LEU B 1 72 ? -0.083 0.109 7.746 1 96.5 72 LEU B N 1
ATOM 1338 C CA . LEU B 1 72 ? -0.334 0.525 9.125 1 96.5 72 LEU B CA 1
ATOM 1339 C C . LEU B 1 72 ? -1.571 1.413 9.203 1 96.5 72 LEU B C 1
ATOM 1341 O O . LEU B 1 72 ? -2.047 1.723 10.297 1 96.5 72 LEU B O 1
ATOM 1345 N N . HIS B 1 73 ? -2.096 1.809 8.141 1 98 73 HIS B N 1
ATOM 1346 C CA . HIS B 1 73 ? -3.227 2.729 8.117 1 98 73 HIS B CA 1
ATOM 1347 C C . HIS B 1 73 ? -4.434 2.104 7.422 1 98 73 HIS B C 1
ATOM 1349 O O . HIS B 1 73 ? -4.273 1.251 6.547 1 98 73 HIS B O 1
ATOM 1355 N N . ASP B 1 74 ? -5.645 2.531 7.836 1 97.94 74 ASP B N 1
ATOM 1356 C CA . ASP B 1 74 ? -6.852 2.006 7.207 1 97.94 74 ASP B CA 1
ATOM 1357 C C . ASP B 1 74 ? -7.414 2.99 6.184 1 97.94 74 ASP B C 1
ATOM 1359 O O . ASP B 1 74 ? -8.312 2.65 5.414 1 97.94 74 ASP B O 1
ATOM 1363 N N . THR B 1 75 ? -6.887 4.266 6.199 1 98.62 75 THR B N 1
ATOM 1364 C CA . THR B 1 75 ? -7.293 5.285 5.234 1 98.62 75 THR B CA 1
ATOM 1365 C C . THR B 1 75 ? -6.074 6.02 4.68 1 98.62 75 THR B C 1
ATOM 1367 O O . THR B 1 75 ? -5.258 6.539 5.441 1 98.62 75 THR B O 1
ATOM 1370 N N . LEU B 1 76 ? -5.879 6.004 3.426 1 98.81 76 LEU B N 1
ATOM 1371 C CA . LEU B 1 76 ? -4.844 6.703 2.67 1 98.81 76 LEU B CA 1
ATOM 1372 C C . LEU B 1 76 ? -5.453 7.809 1.811 1 98.81 76 LEU B C 1
ATOM 1374 O O . LEU B 1 76 ? -6.273 7.535 0.933 1 98.81 76 LEU B O 1
ATOM 1378 N N . VAL B 1 77 ? -5.102 9.07 2.055 1 98.81 77 VAL B N 1
ATOM 1379 C CA . VAL B 1 77 ? -5.57 10.227 1.293 1 98.81 77 VAL B CA 1
ATOM 1380 C C . VAL B 1 77 ? -4.391 10.898 0.593 1 98.81 77 VAL B C 1
ATOM 1382 O O . VAL B 1 77 ? -3.426 11.312 1.243 1 98.81 77 VAL B O 1
ATOM 1385 N N . MET B 1 78 ? -4.477 10.992 -0.721 1 98.75 78 MET B N 1
ATOM 1386 C CA . MET B 1 78 ? -3.35 11.492 -1.502 1 98.75 78 MET B CA 1
ATOM 1387 C C . MET B 1 78 ? -3.771 12.672 -2.377 1 98.75 78 MET B C 1
ATOM 1389 O O . MET B 1 78 ? -4.895 12.703 -2.881 1 98.75 78 MET B O 1
ATOM 1393 N N . SER B 1 79 ? -2.871 13.648 -2.527 1 98.75 79 SER B N 1
ATOM 1394 C CA . SER B 1 79 ? -3.062 14.648 -3.568 1 98.75 79 SER B CA 1
ATOM 1395 C C . SER B 1 79 ? -2.756 14.078 -4.949 1 98.75 79 SER B C 1
ATOM 1397 O O . SER B 1 79 ? -2.031 13.086 -5.07 1 98.75 79 SER B O 1
ATOM 1399 N N . ARG B 1 80 ? -3.271 14.727 -5.992 1 98.44 80 ARG B N 1
ATOM 1400 C CA . ARG B 1 80 ? -2.961 14.328 -7.359 1 98.44 80 ARG B CA 1
ATOM 1401 C C . ARG B 1 80 ? -1.466 14.438 -7.637 1 98.44 80 ARG B C 1
ATOM 1403 O O . ARG B 1 80 ? -0.896 13.594 -8.336 1 98.44 80 ARG B O 1
ATOM 1410 N N . ASP B 1 81 ? -0.885 15.438 -7.102 1 98.56 81 ASP B N 1
ATOM 1411 C CA . ASP B 1 81 ? 0.556 15.609 -7.258 1 98.56 81 ASP B CA 1
ATOM 1412 C C . ASP B 1 81 ? 1.317 14.422 -6.676 1 98.56 81 ASP B C 1
ATOM 1414 O O . ASP B 1 81 ? 2.264 13.922 -7.289 1 98.56 81 ASP B O 1
ATOM 1418 N N . ALA B 1 82 ? 0.8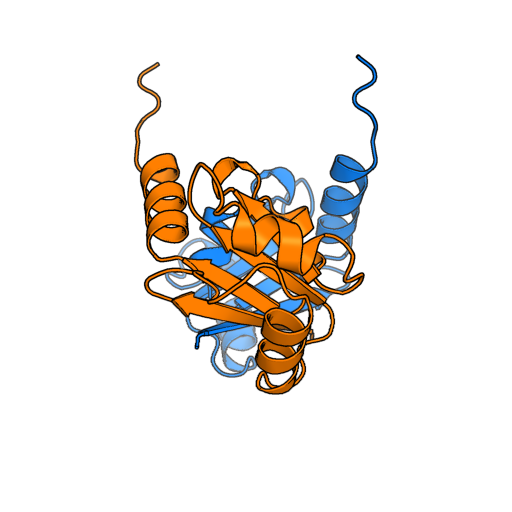78 13.961 -5.543 1 98.38 82 ALA B N 1
ATOM 1419 C CA . ALA B 1 82 ? 1.517 12.812 -4.91 1 98.38 82 ALA B CA 1
ATOM 1420 C C . ALA B 1 82 ? 1.385 11.562 -5.781 1 98.38 82 ALA B C 1
ATOM 1422 O O . ALA B 1 82 ? 2.359 10.836 -5.992 1 98.38 82 ALA B O 1
ATOM 1423 N N . VAL B 1 83 ? 0.22 11.312 -6.301 1 97.75 83 VAL B N 1
ATOM 1424 C CA . VAL B 1 83 ? -0.035 10.156 -7.156 1 97.75 83 VAL B CA 1
ATOM 1425 C C . VAL B 1 83 ? 0.863 10.219 -8.391 1 97.75 83 VAL B C 1
ATOM 1427 O O . VAL B 1 83 ? 1.52 9.234 -8.734 1 97.75 83 VAL B O 1
ATOM 1430 N N . ASN B 1 84 ? 0.903 11.414 -8.992 1 97.38 84 ASN B N 1
ATOM 1431 C CA . ASN B 1 84 ? 1.702 11.586 -10.203 1 97.38 84 ASN B CA 1
ATOM 1432 C C . ASN B 1 84 ? 3.178 11.297 -9.945 1 97.38 84 ASN B C 1
ATOM 1434 O O . ASN B 1 84 ? 3.844 10.664 -10.766 1 97.38 84 ASN B O 1
ATOM 1438 N N . ARG B 1 85 ? 3.635 11.695 -8.906 1 96.94 85 ARG B N 1
ATOM 1439 C CA . ARG B 1 85 ? 5.035 11.5 -8.555 1 96.94 85 ARG B CA 1
ATOM 1440 C C . ARG B 1 85 ? 5.336 10.016 -8.328 1 96.94 85 ARG B C 1
ATOM 1442 O O . ARG B 1 85 ? 6.402 9.531 -8.719 1 96.94 85 ARG B O 1
ATOM 1449 N N . ILE B 1 86 ? 4.434 9.328 -7.699 1 96.06 86 ILE B N 1
ATOM 1450 C CA . ILE B 1 86 ? 4.609 7.906 -7.441 1 96.06 86 ILE B CA 1
ATOM 1451 C C . ILE B 1 86 ? 4.633 7.141 -8.766 1 96.06 86 ILE B C 1
ATOM 1453 O O . ILE B 1 86 ? 5.496 6.281 -8.977 1 96.06 86 ILE B O 1
ATOM 1457 N N . VAL B 1 87 ? 3.742 7.461 -9.672 1 94.62 87 VAL B N 1
ATOM 1458 C CA . VAL B 1 87 ? 3.619 6.797 -10.969 1 94.62 87 VAL B CA 1
ATOM 1459 C C . VAL B 1 87 ? 4.852 7.09 -11.82 1 94.62 87 VAL B C 1
ATOM 1461 O O . VAL B 1 87 ? 5.379 6.195 -12.492 1 94.62 87 VAL B O 1
ATOM 1464 N N . GLU B 1 88 ? 5.344 8.305 -11.773 1 93.94 88 GLU B N 1
ATOM 1465 C CA . GLU B 1 88 ? 6.508 8.719 -12.555 1 93.94 88 GLU B CA 1
ATOM 1466 C C . GLU B 1 88 ? 7.766 7.98 -12.109 1 93.94 88 GLU B C 1
ATOM 1468 O O . GLU B 1 88 ? 8.609 7.621 -12.93 1 93.94 88 GLU B O 1
ATOM 1473 N N . ARG B 1 89 ? 7.898 7.828 -10.891 1 89.62 89 ARG B N 1
ATOM 1474 C CA . ARG B 1 89 ? 9.062 7.129 -10.352 1 89.62 89 ARG B CA 1
ATOM 1475 C C . ARG B 1 89 ? 9.094 5.68 -10.82 1 89.62 89 ARG B C 1
ATOM 1477 O O . ARG B 1 89 ? 10.172 5.098 -10.984 1 89.62 89 ARG B O 1
ATOM 1484 N N . MET B 1 90 ? 7.984 5.047 -11 1 82.5 90 MET B N 1
ATOM 1485 C CA . MET B 1 90 ? 7.891 3.648 -11.406 1 82.5 90 MET B CA 1
ATOM 1486 C C . MET B 1 90 ? 8.117 3.502 -12.906 1 82.5 90 MET B C 1
ATOM 1488 O O . MET B 1 90 ? 8.508 2.432 -13.383 1 82.5 90 MET B O 1
ATOM 1492 N N . HIS B 1 91 ? 7.773 4.469 -13.664 1 80.81 91 HIS B N 1
ATOM 1493 C CA . HIS B 1 91 ? 7.891 4.43 -15.117 1 80.81 91 HIS B CA 1
ATOM 1494 C C . HIS B 1 91 ? 9.242 4.965 -15.57 1 80.81 91 HIS B C 1
ATOM 1496 O O . HIS B 1 91 ? 9.578 4.891 -16.75 1 80.81 91 HIS B O 1
ATOM 1502 N N . THR B 1 92 ? 9.922 5.723 -14.781 1 69.75 92 THR B N 1
ATOM 1503 C CA . THR B 1 92 ? 11.203 6.281 -15.227 1 69.75 92 THR B CA 1
ATOM 1504 C C . THR B 1 92 ? 12.297 5.219 -15.188 1 69.75 92 THR B C 1
ATOM 1506 O O . THR B 1 92 ? 12.578 4.648 -14.125 1 69.75 92 THR B O 1
ATOM 1509 N N . PRO B 1 93 ? 12.703 4.742 -16.344 1 57.94 93 PRO B N 1
ATOM 1510 C CA . PRO B 1 93 ? 13.812 3.791 -16.438 1 57.94 93 PRO B CA 1
ATOM 1511 C C . PRO B 1 93 ? 15.086 4.301 -15.773 1 57.94 93 PRO B C 1
ATOM 1513 O O . PRO B 1 93 ? 15.336 5.508 -15.75 1 57.94 93 PRO B O 1
ATOM 1516 N N . ILE B 1 94 ? 15.523 3.576 -14.688 1 52.91 94 ILE B N 1
ATOM 1517 C CA . ILE B 1 94 ? 16.859 3.957 -14.242 1 52.91 94 ILE B CA 1
ATOM 1518 C C . ILE B 1 94 ? 17.844 3.799 -15.383 1 52.91 94 ILE B C 1
ATOM 1520 O O . ILE B 1 94 ? 17.953 2.727 -15.984 1 52.91 94 ILE B O 1
ATOM 1524 N N . ASN B 1 95 ? 17.953 4.793 -16.016 1 45.09 95 ASN B N 1
ATOM 1525 C CA . ASN B 1 95 ? 19.047 4.742 -16.984 1 45.09 95 ASN B CA 1
ATOM 1526 C C . ASN B 1 95 ? 20.375 4.434 -16.297 1 45.09 95 ASN B C 1
ATOM 1528 O O . ASN B 1 95 ? 20.875 5.23 -15.492 1 45.09 95 ASN B O 1
ATOM 1532 N N . ARG B 1 96 ? 20.422 3.348 -15.773 1 31.94 96 ARG B N 1
ATOM 1533 C CA . ARG B 1 96 ? 21.828 3.059 -15.484 1 31.94 96 ARG B CA 1
ATOM 1534 C C . ARG B 1 96 ? 22.516 2.447 -16.688 1 31.94 96 ARG B C 1
ATOM 1536 O O . ARG B 1 96 ? 21.875 1.791 -17.516 1 31.94 96 ARG B O 1
#

Foldseek 3Di:
DAAAAEAEAQFDDDPALALVRVVVVQVPDPPWQAEEEEEAPPDDPSVCNSCVPPPRYHYDYLVPDDPVSRVVGRYYYYYPNSVVVNVCVVPDPPPD/DAAAAEAEAQFDDDPALALVRVVVVQVPDPPWQAEEEEEAPPHDPSVCNSCVPPPRYHYDYLVPDDPVSRVVGRYYYYYPNSVVVNVCVVPDPPPD

pLDDT: mean 94.36, std 11.01, range [31.94, 98.94]

Secondary structure (DSSP, 8-state):
-EEEEEEEES----SSS-HHHHHHHHHHSTT-SSEEEEE-SSPPHHHHHHHTT-TTEEEEEGGG--HHHHHT-SEEEEEHHHHHHHHHHHHS----/-EEEEEEEES----SSS-HHHHHHHHHHSTT-SSEEEEE-SSPPHHHHHHHTT-TTEEEEEGGG--HHHHHT-SEEEEEHHHHHHHHHHHHS----

Sequence (192 aa):
MSNIQLMVFEDLEVPSHKTKNIVNYVNQLENAKKLLLVDGDPINEKLKLATQNIHYVNVLPSIGLNVYSILLHDTLVMSRDAVNRIVERMHTPINRMSNIQLMVFEDLEVPSHKTKNIVNYVNQLENAKKLLLVDGDPINEKLKLATQNIHYVNVLPSIGLNVYSILLHDTLVMSRDAVNRIVERMHTPINR

Organism: NCBI:txid168488

Radius of gyration: 18.21 Å; Cα contacts (8 Å, |Δi|>4): 351; chains: 2; bounding box: 42×55×34 Å

Nearest PDB structures (foldseek):
  6xyw-assembly1_Ad  TM=9.688E-01  e=5.924E-13  Arabidopsis thaliana
  9bsl-assembly1_E  TM=9.395E-01  e=2.948E-07  Bacillus subtilis subsp. subtilis str. 168
  9bs0-assembly1_E  TM=9.364E-01  e=8.940E-07  Bacillus subtilis subsp. subtilis str. 168
  7jil-assembly1_D  TM=8.744E-01  e=7.216E-06  Flavobacterium johnsoniae
  8fn2-assembly1_F  TM=8.568E-01  e=2.790E-04  Borreliella burgdorferi B31

InterPro domains:
  IPR002136 Large ribosomal subunit protein uL4 [PF00573] (5-89)
  IPR013005 Large ribosomal subunit protein uL4-like [PTHR10746] (5-94)
  IPR023574 Large ribosomal subunit protein uL4 domain superfamily [G3DSA:3.40.1370.10] (1-96)
  IPR023574 Large ribosomal subunit protein uL4 domain superfamily [SSF52166] (5-90)

Solvent-accessible surface area (backbone atoms only — not comparable to full-atom values): 10625 Å² total; per-residue (Å²): 124,48,59,30,39,35,39,78,35,80,60,74,81,59,97,50,50,46,46,64,64,50,52,55,53,50,71,71,44,85,88,58,68,28,36,35,38,30,27,31,85,78,58,59,65,42,42,50,56,20,35,70,84,40,90,48,42,46,76,41,35,42,87,70,63,41,55,66,64,55,73,73,26,40,23,42,39,30,13,45,55,15,52,50,52,55,54,47,62,73,67,51,73,78,83,116,124,50,60,30,40,36,38,78,34,82,60,74,82,57,98,51,48,47,46,61,63,48,52,55,53,50,70,71,42,83,88,58,69,28,36,36,38,28,29,30,84,78,56,59,64,43,42,51,58,21,35,70,81,39,90,47,42,47,76,41,34,42,87,69,64,40,54,65,65,54,72,72,27,39,24,42,39,29,14,46,56,14,52,52,52,57,54,47,63,74,67,51,74,77,82,118